Protein 7NTH (pdb70)

Secondary structure (DSSP, 8-state):
---EE--GGGEEEEEEEEE-SSSEEEEEEESS-EEEEEE-SSGGGHHHHHHHHHHHHH---TTBPPEEEEEETTEEEEEE--SEEEHHHHHHSSSSEEP--HHHHHHHHHHHHHHHHHHHT-SSS-------SGGGEEEETTTTEEEE-------GGG--HHHHTT----THHHHHHHHHHHHHHHHT--TTTTS-SSHHHHHHHHHTT--PPEETT--HHHHHHHHHHT-SSGGGSPPHHHHHHHHHHHHTT-TTTTSPP--EE--------SSEE--SS--HHHHHHHHHH--

Solvent-accessible surface area: 14140 Å² total; per-residue (Å²): 86,109,41,89,131,12,80,62,189,89,12,105,71,75,95,90,70,31,164,24,64,18,3,17,30,7,36,0,63,7,158,93,76,66,0,8,0,7,37,30,109,57,119,98,34,89,159,23,0,64,46,0,29,142,30,3,25,102,17,103,30,93,10,3,12,77,20,53,0,2,1,123,132,61,7,0,0,0,14,63,49,37,129,61,26,21,0,73,83,21,2,32,16,89,131,106,13,30,104,2,42,8,6,7,0,0,13,1,2,22,22,1,0,60,0,0,6,62,0,30,63,22,146,124,151,25,6,38,1,58,17,2,27,0,62,7,1,44,2,10,62,45,9,20,47,1,36,0,27,9,0,14,71,108,20,7,8,31,30,1,5,15,18,43,74,66,56,150,74,41,52,33,3,0,0,2,7,0,0,0,2,0,5,2,0,0,1,2,52,84,7,8,102,126,34,38,64,79,47,133,110,26,62,169,15,2,78,90,46,55,44,3,43,76,0,87,90,7,1,136,50,0,26,59,2,0,46,83,0,14,28,137,68,40,75,113,5,4,51,3,100,70,0,24,143,45,0,60,94,7,34,160,23,9,94,32,19,118,90,64,33,98,132,101,26,184,41,101,68,70,114,24,139,119,56,74,6,76,24,45,7,105,2,58,88,5,84,150,52,78,50,116,94,102,97

Structure (mmCIF, N/CA/C/O backbone):
data_7NTH
#
_entry.id   7NTH
#
_cell.length_a   58.421
_cell.length_b   134.783
_cell.length_c   145.449
_cell.angle_alpha   90.000
_cell.angle_beta   90.000
_cell.angle_gamma   90.000
#
_symmetry.space_group_name_H-M   'I 2 2 2'
#
loop_
_entity.id
_entity.type
_entity.pdbx_description
1 polymer 'Mitogen-activated protein kinase kinase kinase 7,TGF-beta-activated kinase 1 and MAP3K7-binding protein 1'
2 non-polymer GLYCEROL
3 non-polymer 'DIMETHYL SULFOXIDE'
4 non-polymer 2-[[5-[[2-[bis(fluoranyl)methoxy]phenyl]methyl-[(2~{R})-1-(methylamino)-1-oxidanylidene-propan-2-yl]carbamoyl]-1~{H}-imidazol-2-yl]carbonyl]isoindole-5-carboxamide
5 water water
#
loop_
_atom_site.group_PDB
_atom_site.id
_atom_site.type_symbol
_atom_site.label_atom_id
_atom_site.label_alt_id
_atom_site.label_comp_id
_atom_site.label_asym_id
_atom_site.label_entity_id
_atom_site.label_seq_id
_atom_site.pdbx_PDB_ins_code
_atom_site.Cartn_x
_atom_site.Cartn_y
_atom_site.Cartn_z
_atom_site.occupancy
_atom_site.B_iso_or_equiv
_atom_site.auth_seq_id
_atom_site.auth_comp_id
_atom_site.auth_asym_id
_atom_site.auth_atom_id
_atom_site.pdbx_PDB_model_num
ATOM 1 N N . GLY A 1 1 ? 34.035 25.538 67.234 1.00 94.75 26 GLY A N 1
ATOM 2 C CA . GLY A 1 1 ? 33.015 26.595 67.471 1.00 92.95 26 GLY A CA 1
ATOM 3 C C . GLY A 1 1 ? 32.029 26.215 68.551 1.00 87.02 26 GLY A C 1
ATOM 4 O O . GLY A 1 1 ? 31.866 25.037 68.873 1.00 70.97 26 GLY A O 1
ATOM 5 N N . SER A 1 2 ? 31.379 27.237 69.098 1.00 101.69 27 SER A N 1
ATOM 6 C CA . SER A 1 2 ? 30.405 27.104 70.191 1.00 108.40 27 SER A CA 1
ATOM 7 C C . SER A 1 2 ? 29.228 26.133 69.873 1.00 107.48 27 SER A C 1
ATOM 8 O O . SER A 1 2 ? 28.807 26.037 68.714 1.00 108.77 27 SER A O 1
ATOM 11 N N . LEU A 1 3 ? 28.751 25.401 70.897 1.00 86.29 28 LEU A N 1
ATOM 12 C CA . LEU A 1 3 ? 27.465 24.647 70.875 1.00 77.17 28 LEU A CA 1
ATOM 13 C C . LEU A 1 3 ? 26.782 24.616 72.256 1.00 77.69 28 LEU A C 1
ATOM 14 O O . LEU A 1 3 ? 27.434 24.365 73.265 1.00 82.05 28 LEU A O 1
ATOM 19 N N . HIS A 1 4 ? 25.472 24.833 72.288 1.00 68.75 29 HIS A N 1
ATOM 20 C CA . HIS A 1 4 ? 24.691 24.588 73.489 1.00 81.29 29 HIS A CA 1
ATOM 21 C C . HIS A 1 4 ? 24.626 23.090 73.723 1.00 83.73 29 HIS A C 1
ATOM 22 O O . HIS A 1 4 ? 24.185 22.351 72.838 1.00 79.34 29 HIS A O 1
ATOM 29 N N . MET A 1 5 ? 25.087 22.637 74.892 1.00 85.12 30 MET A N 1
ATOM 30 C CA . MET A 1 5 ? 24.723 21.301 75.361 1.00 81.52 30 MET A CA 1
ATOM 31 C C . MET A 1 5 ? 23.307 21.454 75.829 1.00 82.21 30 MET A C 1
ATOM 32 O O . MET A 1 5 ? 23.002 22.413 76.548 1.00 86.40 30 MET A O 1
ATOM 37 N N . ILE A 1 6 ? 22.442 20.551 75.371 1.00 77.98 31 ILE A N 1
ATOM 38 C CA . ILE A 1 6 ? 21.000 20.691 75.547 1.00 79.64 31 ILE A CA 1
ATOM 39 C C . ILE A 1 6 ? 20.543 19.460 76.298 1.00 86.80 31 ILE A C 1
ATOM 40 O O . ILE A 1 6 ? 21.044 18.347 76.057 1.00 72.10 31 ILE A O 1
ATOM 45 N N . ASP A 1 7 ? 19.621 19.679 77.236 1.00 93.82 32 ASP A N 1
ATOM 46 C CA . ASP A 1 7 ? 19.051 18.597 78.014 1.00 107.50 32 ASP A CA 1
ATOM 47 C C . ASP A 1 7 ? 17.858 18.080 77.218 1.00 96.26 32 ASP A C 1
ATOM 48 O O . ASP A 1 7 ? 16.972 18.868 76.872 1.00 78.30 32 ASP A O 1
ATOM 53 N N . TYR A 1 8 ? 17.851 16.773 76.922 1.00 91.24 33 TYR A N 1
ATOM 54 C CA . TYR A 1 8 ? 16.792 16.122 76.115 1.00 89.04 33 TYR A CA 1
ATOM 55 C C . TYR A 1 8 ? 15.359 16.354 76.628 1.00 104.11 33 TYR A C 1
ATOM 56 O O . TYR A 1 8 ? 14.404 16.393 75.846 1.00 104.18 33 TYR A O 1
ATOM 65 N N . LYS A 1 9 ? 15.221 16.497 77.942 1.00 113.94 34 LYS A N 1
ATOM 66 C CA . LYS A 1 9 ? 13.922 16.684 78.585 1.00 108.73 34 LYS A CA 1
ATOM 67 C C . LYS A 1 9 ? 13.292 18.075 78.372 1.00 107.43 34 LYS A C 1
ATOM 68 O O . LYS A 1 9 ? 12.086 18.219 78.572 1.00 114.13 34 LYS A O 1
ATOM 74 N N . GLU A 1 10 ? 14.074 19.082 77.961 1.00 94.27 35 GLU A N 1
ATOM 75 C CA . GLU A 1 10 ? 13.518 20.437 77.708 1.00 103.86 35 GLU A CA 1
ATOM 76 C C . GLU A 1 10 ? 13.170 20.687 76.226 1.00 96.67 35 GLU A C 1
ATOM 77 O O . GLU A 1 10 ? 12.855 21.828 75.848 1.00 78.99 35 GLU A O 1
ATOM 83 N N . ILE A 1 11 ? 13.197 19.615 75.414 1.00 104.02 36 ILE A N 1
ATOM 84 C CA . ILE A 1 11 ? 12.715 19.628 74.011 1.00 114.10 36 ILE A CA 1
ATOM 85 C C . ILE A 1 11 ? 11.507 18.690 73.831 1.00 113.80 36 ILE A C 1
ATOM 86 O O . ILE A 1 11 ? 11.482 17.596 74.406 1.00 101.53 36 ILE A O 1
ATOM 91 N N . GLU A 1 12 ? 10.529 19.125 73.025 1.00 122.57 37 GLU A N 1
ATOM 92 C CA . GLU A 1 12 ? 9.296 18.357 72.740 1.00 122.61 37 GLU A CA 1
ATOM 93 C C . GLU A 1 12 ? 9.282 17.764 71.317 1.00 96.32 37 GLU A C 1
ATOM 94 O O . GLU A 1 12 ? 8.956 18.466 70.363 1.00 84.38 37 GLU A O 1
ATOM 100 N N . VAL A 1 13 ? 9.602 16.473 71.191 1.00 89.26 38 VAL A N 1
ATOM 101 C CA . VAL A 1 13 ? 9.624 15.793 69.887 1.00 95.06 38 VAL A CA 1
ATOM 102 C C . VAL A 1 13 ? 8.214 15.727 69.309 1.00 99.91 38 VAL A C 1
ATOM 103 O O . VAL A 1 13 ? 7.339 15.036 69.831 1.00 129.49 38 VAL A O 1
ATOM 107 N N . GLU A 1 14 ? 8.028 16.442 68.211 1.00 92.00 39 GLU A N 1
ATOM 108 C CA . GLU A 1 14 ? 6.761 16.529 67.502 1.00 90.63 39 GLU A CA 1
ATOM 109 C C . GLU A 1 14 ? 6.807 15.514 66.320 1.00 89.45 39 GLU A C 1
ATOM 110 O O . GLU A 1 14 ? 7.528 14.491 66.375 1.00 79.94 39 GLU A O 1
ATOM 116 N N . GLU A 1 15 ? 5.957 15.753 65.325 1.00 76.75 40 GLU A N 1
ATOM 117 C CA . GLU A 1 15 ? 6.015 15.164 63.954 1.00 78.94 40 GLU A CA 1
ATOM 118 C C . GLU A 1 15 ? 7.421 14.882 63.348 1.00 69.70 40 GLU A C 1
ATOM 119 O O . GLU A 1 15 ? 8.273 15.776 63.290 1.00 59.45 40 GLU A O 1
ATOM 125 N N . VAL A 1 16 ? 7.647 13.647 62.893 1.00 62.27 41 VAL A N 1
ATOM 126 C CA . VAL A 1 16 ? 8.736 13.344 61.944 1.00 64.53 41 VAL A CA 1
ATOM 127 C C . VAL A 1 16 ? 8.500 14.111 60.641 1.00 76.13 41 VAL A C 1
ATOM 128 O O . VAL A 1 16 ? 7.413 14.017 60.086 1.00 72.75 41 VAL A O 1
ATOM 132 N N . VAL A 1 17 ? 9.509 14.839 60.146 1.00 73.92 42 VAL A N 1
ATOM 133 C CA . VAL A 1 17 ? 9.396 15.586 58.867 1.00 55.95 42 VAL A CA 1
ATOM 134 C C . VAL A 1 17 ? 10.099 14.910 57.682 1.00 50.66 42 VAL A C 1
ATOM 135 O O . VAL A 1 17 ? 9.761 15.189 56.522 1.00 55.55 42 VAL A O 1
ATOM 139 N N . GLY A 1 18 ? 11.055 14.028 57.957 1.00 47.26 43 GLY A N 1
ATOM 140 C CA . GLY A 1 18 ? 11.639 13.166 56.925 1.00 41.79 43 GLY A CA 1
ATOM 141 C C . GLY A 1 18 ? 12.989 12.658 57.375 1.00 44.91 43 GLY A C 1
ATOM 142 O O . GLY A 1 18 ? 13.511 13.105 58.396 1.00 53.40 43 GLY A O 1
ATOM 143 N N . ARG A 1 19 ? 13.531 11.703 56.628 1.00 43.03 44 ARG A N 1
ATOM 144 C CA . ARG A 1 19 ? 14.904 11.247 56.800 1.00 51.84 44 ARG A CA 1
ATOM 145 C C . ARG A 1 19 ? 15.880 12.116 56.025 1.00 57.80 44 ARG A C 1
ATOM 146 O O . ARG A 1 19 ? 15.618 12.537 54.880 1.00 55.68 44 ARG A O 1
ATOM 154 N N . GLY A 1 20 ? 17.032 12.336 56.648 1.00 57.22 45 GLY A N 1
ATOM 155 C CA . GLY A 1 20 ? 18.149 12.981 56.011 1.00 46.42 45 GLY A CA 1
ATOM 156 C C . GLY A 1 20 ? 18.891 11.888 55.312 1.00 46.78 45 GLY A C 1
ATOM 157 O O . GLY A 1 20 ? 18.426 10.740 55.225 1.00 46.59 45 GLY A O 1
ATOM 158 N N . ALA A 1 21 ? 20.033 12.279 54.774 1.00 45.82 46 ALA A N 1
ATOM 159 C CA . ALA A 1 21 ? 20.976 11.351 54.181 1.00 51.59 46 ALA A CA 1
ATOM 160 C C . ALA A 1 21 ? 21.297 10.227 55.168 1.00 51.94 46 ALA A C 1
ATOM 161 O O . ALA A 1 21 ? 21.461 9.080 54.776 1.00 62.70 46 ALA A O 1
ATOM 163 N N . PHE A 1 22 ? 21.443 10.591 56.435 1.00 52.50 47 PHE A N 1
ATOM 164 C CA . PHE A 1 22 ? 21.412 9.646 57.551 1.00 58.06 47 PHE A CA 1
ATOM 165 C C . PHE A 1 22 ? 20.467 10.257 58.555 1.00 55.63 47 PHE A C 1
ATOM 166 O O . PHE A 1 22 ? 20.179 11.476 58.504 1.00 53.05 47 PHE A O 1
ATOM 174 N N . GLY A 1 23 ? 19.983 9.407 59.457 1.00 59.27 48 GLY A N 1
ATOM 175 C CA . GLY A 1 23 ? 19.172 9.835 60.595 1.00 51.35 48 GLY A CA 1
ATOM 176 C C . GLY A 1 23 ? 17.725 10.068 60.219 1.00 53.95 48 GLY A C 1
ATOM 177 O O . GLY A 1 23 ? 17.290 9.764 59.101 1.00 60.75 48 GLY A O 1
ATOM 178 N N . VAL A 1 24 ? 17.001 10.659 61.157 1.00 48.75 49 VAL A N 1
ATOM 179 C CA . VAL A 1 24 ? 15.607 11.012 60.983 1.00 54.47 49 VAL A CA 1
ATOM 180 C C . VAL A 1 24 ? 15.435 12.364 61.646 1.00 48.33 49 VAL A C 1
ATOM 181 O O . VAL A 1 24 ? 16.122 12.673 62.616 1.00 55.55 49 VAL A O 1
ATOM 185 N N . VAL A 1 25 ? 14.550 13.191 61.101 1.00 44.34 50 VAL A N 1
ATOM 186 C CA . VAL A 1 25 ? 14.446 14.566 61.544 1.00 43.83 50 VAL A CA 1
ATOM 187 C C . VAL A 1 25 ? 13.008 14.797 61.932 1.00 47.03 50 VAL A C 1
ATOM 188 O O . VAL A 1 25 ? 12.103 14.306 61.258 1.00 53.56 50 VAL A O 1
ATOM 192 N N . CYS A 1 26 ? 12.797 15.547 63.014 1.00 45.05 51 CYS A N 1
ATOM 193 C CA . CYS A 1 26 ? 11.445 15.809 63.511 1.00 56.36 51 CYS A CA 1
ATOM 194 C C . CYS A 1 26 ? 11.360 17.272 63.763 1.00 46.45 51 CYS A C 1
ATOM 195 O O . CYS A 1 26 ? 12.358 17.885 64.132 1.00 51.71 51 CYS A O 1
ATOM 198 N N . LYS A 1 27 ? 10.177 17.837 63.563 1.00 54.45 52 LYS A N 1
ATOM 199 C CA . LYS A 1 27 ? 9.892 19.172 64.075 1.00 67.41 52 LYS A CA 1
ATOM 200 C C . LYS A 1 27 ? 9.837 19.061 65.602 1.00 67.17 52 LYS A C 1
ATOM 201 O O . LYS A 1 27 ? 9.673 17.956 66.140 1.00 62.41 52 LYS A O 1
ATOM 207 N N . ALA A 1 28 ? 10.031 20.182 66.295 1.00 77.23 53 ALA A N 1
ATOM 208 C CA . ALA A 1 28 ? 10.047 20.187 67.766 1.00 73.00 53 ALA A CA 1
ATOM 209 C C . ALA A 1 28 ? 10.145 21.598 68.345 1.00 82.17 53 ALA A C 1
ATOM 210 O O . ALA A 1 28 ? 10.333 22.590 67.610 1.00 81.40 53 ALA A O 1
ATOM 212 N N . LYS A 1 29 ? 10.003 21.658 69.671 1.00 88.05 54 LYS A N 1
ATOM 213 C CA . LYS A 1 29 ? 10.082 22.899 70.440 1.00 103.50 54 LYS A CA 1
ATOM 214 C C . LYS A 1 29 ? 11.294 22.864 71.391 1.00 97.68 54 LYS A C 1
ATOM 215 O O . LYS A 1 29 ? 11.654 21.805 71.905 1.00 88.92 54 LYS A O 1
ATOM 221 N N . TRP A 1 30 ? 11.945 24.011 71.579 1.00 90.59 55 TRP A N 1
ATOM 222 C CA . TRP A 1 30 ? 13.027 24.152 72.565 1.00 95.20 55 TRP A CA 1
ATOM 223 C C . TRP A 1 30 ? 13.084 25.609 73.001 1.00 113.47 55 TRP A C 1
ATOM 224 O O . TRP A 1 30 ? 13.427 26.475 72.193 1.00 119.51 55 TRP A O 1
ATOM 235 N N . ARG A 1 31 ? 12.748 25.873 74.266 1.00 115.16 56 ARG A N 1
ATOM 236 C CA . ARG A 1 31 ? 12.424 27.233 74.723 1.00 110.62 56 ARG A CA 1
ATOM 237 C C . ARG A 1 31 ? 11.311 27.834 73.845 1.00 115.08 56 ARG A C 1
ATOM 238 O O . ARG A 1 31 ? 11.415 28.978 73.378 1.00 99.24 56 ARG A O 1
ATOM 246 N N . ALA A 1 32 ? 10.262 27.036 73.615 1.00 110.89 57 ALA A N 1
ATOM 247 C CA . ALA A 1 32 ? 9.137 27.398 72.738 1.00 121.36 57 ALA A CA 1
ATOM 248 C C . ALA A 1 32 ? 9.568 28.016 71.391 1.00 135.92 57 ALA A C 1
ATOM 249 O O . ALA A 1 32 ? 8.964 28.982 70.919 1.00 141.55 57 ALA A O 1
ATOM 251 N N . LYS A 1 33 ? 10.622 27.452 70.798 1.00 138.35 58 LYS A N 1
ATOM 252 C CA . LYS A 1 33 ? 11.143 27.864 69.489 1.00 132.20 58 LYS A CA 1
ATOM 253 C C . LYS A 1 33 ? 10.958 26.732 68.481 1.00 129.87 58 LYS A C 1
ATOM 254 O O . LYS A 1 33 ? 11.025 25.557 68.843 1.00 114.20 58 LYS A O 1
ATOM 260 N N . ASP A 1 34 ? 10.725 27.095 67.219 1.00 120.79 59 ASP A N 1
ATOM 261 C CA . ASP A 1 34 ? 10.663 26.114 66.137 1.00 101.93 59 ASP A CA 1
ATOM 262 C C . ASP A 1 34 ? 12.062 25.587 65.848 1.00 91.71 59 ASP A C 1
ATOM 263 O O . ASP A 1 34 ? 13.005 26.353 65.586 1.00 80.09 59 ASP A O 1
ATOM 268 N N . VAL A 1 35 ? 12.170 24.264 65.883 1.00 75.66 60 VAL A N 1
ATOM 269 C CA . VAL A 1 35 ? 13.447 23.580 65.934 1.00 65.23 60 VAL A CA 1
ATOM 270 C C . VAL A 1 35 ? 13.285 22.226 65.271 1.00 56.74 60 VAL A C 1
ATOM 271 O O . VAL A 1 35 ? 12.249 21.593 65.413 1.00 60.98 60 VAL A O 1
ATOM 275 N N . ALA A 1 36 ? 14.312 21.786 64.554 1.00 55.88 61 ALA A N 1
ATOM 276 C CA . ALA A 1 36 ? 14.356 20.437 64.010 1.00 53.56 61 ALA A CA 1
ATOM 277 C C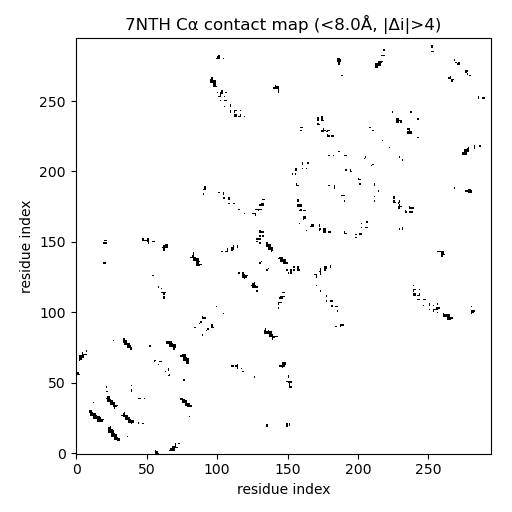 . ALA A 1 36 ? 15.383 19.652 64.779 1.00 57.73 61 ALA A C 1
ATOM 278 O O . ALA A 1 36 ? 16.471 20.168 65.041 1.00 60.41 61 ALA A O 1
ATOM 280 N N . ILE A 1 37 ? 15.065 18.398 65.091 1.00 53.47 62 ILE A N 1
ATOM 281 C CA . ILE A 1 37 ? 16.001 17.531 65.794 1.00 58.39 62 ILE A CA 1
ATOM 282 C C . ILE A 1 37 ? 16.325 16.368 64.891 1.00 48.08 62 ILE A C 1
ATOM 283 O O . ILE A 1 37 ? 15.463 15.859 64.212 1.00 54.98 62 ILE A O 1
ATOM 288 N N . LYS A 1 38 ? 17.586 15.965 64.879 1.00 50.49 63 LYS A N 1
ATOM 289 C CA . LYS A 1 38 ? 18.016 14.860 64.077 1.00 53.30 63 LYS A CA 1
ATOM 290 C C . LYS A 1 38 ? 18.613 13.798 65.013 1.00 52.81 63 LYS A C 1
ATOM 291 O O . LYS A 1 38 ? 19.541 14.085 65.755 1.00 58.43 63 LYS A O 1
ATOM 297 N N . GLN A 1 39 ? 18.111 12.572 64.931 1.00 56.67 64 GLN A N 1
ATOM 298 C CA . GLN A 1 39 ? 18.546 11.458 65.787 1.00 66.00 64 GLN A CA 1
ATOM 299 C C . GLN A 1 39 ? 18.978 10.347 64.887 1.00 63.63 64 GLN A C 1
ATOM 300 O O . GLN A 1 39 ? 18.420 10.189 63.798 1.00 65.68 64 GLN A O 1
ATOM 306 N N . ILE A 1 40 ? 19.959 9.575 65.328 1.00 61.43 65 ILE A N 1
ATOM 307 C CA . ILE A 1 40 ? 20.369 8.399 64.573 1.00 73.96 65 ILE A CA 1
ATOM 308 C C . ILE A 1 40 ? 19.338 7.271 64.747 1.00 85.33 65 ILE A C 1
ATOM 309 O O . ILE A 1 40 ? 18.694 7.165 65.791 1.00 66.98 65 ILE A O 1
ATOM 314 N N . GLU A 1 41 ? 19.171 6.469 63.698 1.00 90.74 66 GLU A N 1
ATOM 315 C CA . GLU A 1 41 ? 18.181 5.399 63.653 1.00 93.22 66 GLU A CA 1
ATOM 316 C C . GLU A 1 41 ? 18.833 4.147 64.197 1.00 90.87 66 GLU A C 1
ATOM 317 O O . GLU A 1 41 ? 18.350 3.559 65.157 1.00 113.00 66 GLU A O 1
ATOM 323 N N . SER A 1 42 ? 19.942 3.757 63.579 1.00 85.91 67 SER A N 1
ATOM 324 C CA . SER A 1 42 ? 20.715 2.623 64.019 1.00 87.28 67 SER A CA 1
ATOM 325 C C . SER A 1 42 ? 22.059 3.121 64.518 1.00 84.23 67 SER A C 1
ATOM 326 O O . SER A 1 42 ? 22.360 4.308 64.440 1.00 86.27 67 SER A O 1
ATOM 329 N N . GLU A 1 43 ? 22.861 2.191 65.019 1.00 91.93 68 GLU A N 1
ATOM 330 C CA . GLU A 1 43 ? 24.187 2.492 65.553 1.00 93.59 68 GLU A CA 1
ATOM 331 C C . GLU A 1 43 ? 25.205 2.797 64.436 1.00 92.49 68 GLU A C 1
ATOM 332 O O . GLU A 1 43 ? 26.164 3.547 64.654 1.00 79.40 68 GLU A O 1
ATOM 338 N N . SER A 1 44 ? 24.987 2.234 63.244 1.00 81.88 69 SER A N 1
ATOM 339 C CA . SER A 1 44 ? 25.838 2.506 62.062 1.00 92.81 69 SER A CA 1
ATOM 340 C C . SER A 1 44 ? 25.931 3.994 61.612 1.00 93.66 69 SER A C 1
ATOM 341 O O . SER A 1 44 ? 26.844 4.368 60.868 1.00 81.64 69 SER A O 1
ATOM 344 N N . GLU A 1 45 ? 24.989 4.821 62.063 1.00 82.85 70 GLU A N 1
ATOM 345 C CA . GLU A 1 45 ? 24.969 6.246 61.759 1.00 78.78 70 GLU A CA 1
ATOM 346 C C . GLU A 1 45 ? 25.700 7.117 62.769 1.00 81.23 70 GLU A C 1
ATOM 347 O O . GLU A 1 45 ? 25.748 8.334 62.584 1.00 72.20 70 GLU A O 1
ATOM 353 N N . ARG A 1 46 ? 26.254 6.532 63.834 1.00 82.89 71 ARG A N 1
ATOM 354 C CA . ARG A 1 46 ? 26.883 7.338 64.885 1.00 82.81 71 ARG A CA 1
ATOM 355 C C . ARG A 1 46 ? 28.117 8.100 64.364 1.00 76.35 71 ARG A C 1
ATOM 356 O O . ARG A 1 46 ? 28.367 9.232 64.807 1.00 64.88 71 ARG A O 1
ATOM 364 N N . LYS A 1 47 ? 28.854 7.497 63.424 1.00 62.06 72 LYS A N 1
ATOM 365 C CA . LYS A 1 47 ? 30.031 8.141 62.813 1.00 72.66 72 LYS A CA 1
ATOM 366 C C . LYS A 1 47 ? 29.643 9.394 62.023 1.00 72.35 72 LYS A C 1
ATOM 367 O O . LYS A 1 47 ? 30.157 10.501 62.286 1.00 66.77 72 LYS A O 1
ATOM 373 N N . ALA A 1 48 ? 28.716 9.209 61.081 1.00 58.27 73 ALA A N 1
ATOM 374 C CA . ALA A 1 48 ? 28.097 10.324 60.350 1.00 68.07 73 ALA A CA 1
ATOM 375 C C . ALA A 1 48 ? 27.631 11.448 61.307 1.00 61.42 73 ALA A C 1
ATOM 376 O O . ALA A 1 48 ? 27.875 12.646 61.069 1.00 66.39 73 ALA A O 1
ATOM 378 N N . PHE A 1 49 ? 26.995 11.038 62.401 1.00 53.72 74 PHE A N 1
ATOM 379 C CA . PHE A 1 49 ? 26.514 11.955 63.421 1.00 56.75 74 PHE A CA 1
ATOM 380 C C . PHE A 1 49 ? 27.641 12.819 64.006 1.00 63.05 74 PHE A C 1
ATOM 381 O O . PHE A 1 49 ? 27.432 14.018 64.260 1.00 55.19 74 PHE A O 1
ATOM 389 N N . ILE A 1 50 ? 28.816 12.228 64.233 1.00 56.32 75 ILE A N 1
ATOM 390 C CA . ILE A 1 50 ? 29.917 12.961 64.874 1.00 65.06 75 ILE A CA 1
ATOM 391 C C . ILE A 1 50 ? 30.580 13.935 63.896 1.00 62.51 75 ILE A C 1
ATOM 392 O O . ILE A 1 50 ? 30.850 15.089 64.252 1.00 57.54 75 ILE A O 1
ATOM 397 N N . VAL A 1 51 ? 30.861 13.442 62.691 1.00 52.62 76 VAL A N 1
ATOM 398 C CA . VAL A 1 51 ? 31.305 14.266 61.565 1.00 63.91 76 VAL A CA 1
ATOM 399 C C . VAL A 1 51 ? 30.408 15.500 61.427 1.00 62.71 76 VAL A C 1
ATOM 400 O O . VAL A 1 51 ? 30.895 16.632 61.524 1.00 53.89 76 VAL A O 1
ATOM 404 N N . GLU A 1 52 ? 29.103 15.272 61.243 1.00 50.36 77 GLU A N 1
ATOM 405 C CA . GLU A 1 52 ? 28.170 16.373 61.053 1.00 56.67 77 GLU A CA 1
ATOM 406 C C . GLU A 1 52 ? 28.271 17.390 62.202 1.00 59.39 77 GLU A C 1
ATOM 407 O O . GLU A 1 52 ? 28.392 18.596 61.973 1.00 52.85 77 GLU A O 1
ATOM 413 N N . LEU A 1 53 ? 28.244 16.877 63.426 1.00 60.67 78 LEU A N 1
ATOM 414 C CA . LEU A 1 53 ? 28.378 17.683 64.645 1.00 58.80 78 LEU A CA 1
ATOM 415 C C . LEU A 1 53 ? 29.644 18.524 64.647 1.00 55.57 78 LEU A C 1
ATOM 416 O O . LEU A 1 53 ? 29.610 19.745 64.848 1.00 52.28 78 LEU A O 1
ATOM 421 N N . ARG A 1 54 ? 30.766 17.864 64.408 1.00 55.96 79 ARG A N 1
ATOM 422 C CA . ARG A 1 54 ? 32.042 18.569 64.354 1.00 71.92 79 ARG A CA 1
ATOM 423 C C . ARG A 1 54 ? 32.058 19.617 63.218 1.00 70.12 79 ARG A C 1
ATOM 424 O O . ARG A 1 54 ? 32.371 20.780 63.465 1.00 63.81 79 ARG A O 1
ATOM 432 N N . GLN A 1 55 ? 31.684 19.206 62.003 1.00 61.81 80 GLN A N 1
ATOM 433 C CA . GLN A 1 55 ? 31.698 20.099 60.841 1.00 50.73 80 GLN A CA 1
ATOM 434 C C . GLN A 1 55 ? 30.730 21.281 61.002 1.00 48.35 80 GLN A C 1
ATOM 435 O O . GLN A 1 55 ? 31.115 22.440 60.822 1.00 51.11 80 GLN A O 1
ATOM 441 N N . LEU A 1 56 ? 29.495 20.998 61.402 1.00 48.26 81 LEU A N 1
ATOM 442 C CA . LEU A 1 56 ? 28.473 22.041 61.474 1.00 50.10 81 LEU A CA 1
ATOM 443 C C . LEU A 1 56 ? 28.674 23.048 62.586 1.00 50.28 81 LEU A C 1
ATOM 444 O O . LEU A 1 56 ? 28.134 24.169 62.516 1.00 53.13 81 LEU A O 1
ATOM 449 N N . SER A 1 57 ? 29.408 22.657 63.625 1.00 56.86 82 SER A N 1
ATOM 450 C CA . SER A 1 57 ? 29.648 23.543 64.762 1.00 55.30 82 SER A CA 1
ATOM 451 C C . SER A 1 57 ? 30.665 24.606 64.390 1.00 48.70 82 SER A C 1
ATOM 452 O O . SER A 1 57 ? 30.714 25.646 65.031 1.00 57.63 82 SER A O 1
ATOM 455 N N . ARG A 1 58 ? 31.483 24.324 63.377 1.00 47.68 83 ARG A N 1
ATOM 456 C CA . ARG A 1 58 ? 32.426 25.305 62.836 1.00 55.11 83 ARG A CA 1
ATOM 457 C C . ARG A 1 58 ? 31.816 26.324 61.872 1.00 56.16 83 ARG A C 1
ATOM 458 O O . ARG A 1 58 ? 32.438 27.346 61.649 1.00 54.23 83 ARG A O 1
ATOM 466 N N . VAL A 1 59 ? 30.662 26.045 61.258 1.00 54.44 84 VAL A N 1
ATOM 467 C CA . VAL A 1 59 ? 30.167 26.894 60.144 1.00 52.84 84 VAL A CA 1
ATOM 468 C C . VAL A 1 59 ? 29.037 27.834 60.525 1.00 47.71 84 VAL A C 1
ATOM 469 O O . VAL A 1 59 ? 28.183 27.501 61.324 1.00 67.24 84 VAL A O 1
ATOM 473 N N . ASN A 1 60 ? 29.063 29.025 59.957 1.00 53.25 85 ASN A N 1
ATOM 474 C CA . ASN A 1 60 ? 27.980 29.976 60.109 1.00 58.19 85 ASN A CA 1
ATOM 475 C C . ASN A 1 60 ? 27.830 30.700 58.771 1.00 54.35 85 ASN A C 1
ATOM 476 O O . ASN A 1 60 ? 28.717 31.449 58.361 1.00 58.36 85 ASN A O 1
ATOM 481 N N . HIS A 1 61 ? 26.726 30.443 58.074 1.00 46.90 86 HIS A N 1
ATOM 482 C CA . HIS A 1 61 ? 26.500 31.056 56.774 1.00 45.05 86 HIS A CA 1
ATOM 483 C C . HIS A 1 61 ? 25.007 31.040 56.471 1.00 44.20 86 HIS A C 1
ATOM 484 O O . HIS A 1 61 ? 24.342 30.040 56.730 1.00 41.90 86 HIS A O 1
ATOM 491 N N . PRO A 1 62 ? 24.499 32.110 55.857 1.00 40.03 87 PRO A N 1
ATOM 492 C CA . PRO A 1 62 ? 23.067 32.175 55.572 1.00 41.75 87 PRO A CA 1
ATOM 493 C C . PRO A 1 62 ? 22.534 31.111 54.620 1.00 41.68 87 PRO A C 1
ATOM 494 O O . PRO A 1 62 ? 21.358 30.887 54.638 1.00 45.33 87 PRO A O 1
ATOM 498 N N . ASN A 1 63 ? 23.372 30.459 53.824 1.00 34.74 88 ASN A N 1
ATOM 499 C CA . ASN A 1 63 ? 22.913 29.358 52.987 1.00 36.24 88 ASN A CA 1
ATOM 500 C C . ASN A 1 63 ? 23.322 27.981 53.478 1.00 37.67 88 ASN A C 1
ATOM 501 O O . ASN A 1 63 ? 23.316 27.007 52.711 1.00 33.94 88 ASN A O 1
ATOM 506 N N . ILE A 1 64 ? 23.637 27.880 54.763 1.00 38.99 89 ILE A N 1
ATOM 507 C CA . ILE A 1 64 ? 23.884 26.581 55.401 1.00 40.66 89 ILE A CA 1
ATOM 508 C C . ILE A 1 64 ? 22.957 26.502 56.595 1.00 38.88 89 ILE A C 1
ATOM 509 O O . ILE A 1 64 ? 22.830 27.483 57.328 1.00 39.44 89 ILE A O 1
ATOM 514 N N . VAL A 1 65 ? 22.289 25.355 56.768 1.00 40.34 90 VAL A N 1
ATOM 515 C CA . VAL A 1 65 ? 21.373 25.176 57.916 1.00 51.14 90 VAL A CA 1
ATOM 516 C C . VAL A 1 65 ? 22.080 25.392 59.279 1.00 42.69 90 VAL A C 1
ATOM 517 O O . VAL A 1 65 ? 23.134 24.849 59.503 1.00 42.60 90 VAL A O 1
ATOM 521 N N . LYS A 1 66 ? 21.505 26.216 60.145 1.00 47.68 91 LYS A N 1
ATOM 522 C CA . LYS A 1 66 ? 22.047 26.480 61.487 1.00 56.56 91 LYS A CA 1
ATOM 523 C C . LYS A 1 66 ? 21.957 25.265 62.479 1.00 60.36 91 LYS A C 1
ATOM 524 O O . LYS A 1 66 ? 20.911 24.608 62.587 1.00 54.37 91 LYS A O 1
ATOM 530 N N . LEU A 1 67 ? 23.077 24.954 63.152 1.00 58.14 92 LEU A N 1
ATOM 531 C CA . LEU A 1 67 ? 23.127 24.006 64.284 1.00 59.15 92 LEU A CA 1
ATOM 532 C C . LEU A 1 67 ? 23.058 24.798 65.598 1.00 65.04 92 LEU A C 1
ATOM 533 O O . LEU A 1 67 ? 23.896 25.660 65.830 1.00 63.25 92 LEU A O 1
ATOM 538 N N . TYR A 1 68 ? 22.046 24.533 66.430 1.00 75.16 93 TYR A N 1
ATOM 539 C CA . TYR A 1 68 ? 21.889 25.225 67.725 1.00 77.16 93 TYR A CA 1
ATOM 540 C C . TYR A 1 68 ? 22.663 24.521 68.831 1.00 72.80 93 TYR A C 1
ATOM 541 O O . TYR A 1 68 ? 23.326 25.166 69.647 1.00 74.79 93 TYR A O 1
ATOM 550 N N . GLY A 1 69 ? 22.568 23.198 68.859 1.00 65.82 94 GLY A N 1
ATOM 551 C CA . GLY A 1 69 ? 23.294 22.426 69.832 1.00 57.05 94 GLY A CA 1
ATOM 552 C C . GLY A 1 69 ? 23.115 20.943 69.690 1.00 63.47 94 GLY A C 1
ATOM 553 O O . GLY A 1 69 ? 22.632 20.432 68.669 1.00 69.17 94 GLY A O 1
ATOM 554 N N . ALA A 1 70 ? 23.515 20.244 70.738 1.00 70.05 95 ALA A N 1
ATOM 555 C CA . ALA A 1 70 ? 23.358 18.807 70.788 1.00 77.25 95 ALA A CA 1
ATOM 556 C C . ALA A 1 70 ? 22.877 18.313 72.163 1.00 74.54 95 ALA A C 1
ATOM 557 O O . ALA A 1 70 ? 22.782 19.070 73.127 1.00 84.12 95 ALA A O 1
ATOM 559 N N . CYS A 1 71 ? 22.540 17.029 72.176 1.00 72.87 96 CYS A N 1
ATOM 560 C CA . CYS A 1 71 ? 22.063 16.292 73.309 1.00 74.97 96 CYS A CA 1
ATOM 561 C C . CYS A 1 71 ? 22.816 14.987 73.217 1.00 87.96 96 CYS A C 1
ATOM 562 O O . CYS A 1 71 ? 22.679 14.284 72.224 1.00 88.86 96 CYS A O 1
ATOM 565 N N . LEU A 1 72 ? 23.648 14.693 74.215 1.00 102.48 97 LEU A N 1
ATOM 566 C CA . LEU A 1 72 ? 24.493 13.494 74.181 1.00 104.17 97 LEU A CA 1
ATOM 567 C C . LEU A 1 72 ? 23.834 12.300 74.878 1.00 102.65 97 LEU A C 1
ATOM 568 O O . LEU A 1 72 ? 24.452 11.240 74.993 1.00 115.96 97 LEU A O 1
ATOM 573 N N . ASN A 1 73 ? 22.580 12.450 75.312 1.00 105.72 98 ASN A N 1
ATOM 574 C CA . ASN A 1 73 ? 21.850 11.334 75.901 1.00 109.52 98 ASN A CA 1
ATOM 575 C C . ASN A 1 73 ? 20.316 11.516 75.748 1.00 102.57 98 ASN A C 1
ATOM 576 O O . ASN A 1 73 ? 19.719 12.271 76.522 1.00 101.71 98 ASN A O 1
ATOM 581 N N . PRO A 1 74 ? 19.675 10.903 74.735 1.00 99.21 99 PRO A N 1
ATOM 582 C CA . PRO A 1 74 ? 20.318 10.189 73.627 1.00 90.87 99 PRO A CA 1
ATOM 583 C C . PRO A 1 74 ? 20.950 11.171 72.634 1.00 84.40 99 PRO A C 1
ATOM 584 O O . PRO A 1 74 ? 20.637 12.383 72.662 1.00 71.80 99 PRO A O 1
ATOM 588 N N . VAL A 1 75 ? 21.801 10.639 71.753 1.00 82.62 100 VAL A N 1
ATOM 589 C CA . VAL A 1 75 ? 22.525 11.454 70.765 1.00 87.31 100 VAL A CA 1
ATOM 590 C C . VAL A 1 75 ? 21.515 12.100 69.778 1.00 79.59 100 VAL A C 1
ATOM 591 O O . VAL A 1 75 ? 20.737 11.404 69.101 1.00 75.21 100 VAL A O 1
ATOM 595 N N . CYS A 1 76 ? 21.466 13.434 69.789 1.00 68.02 101 CYS A N 1
ATOM 596 C CA . CYS A 1 76 ? 20.618 14.178 68.875 1.00 68.22 101 CYS A CA 1
ATOM 597 C C . CYS A 1 76 ? 21.135 15.614 68.589 1.00 70.44 101 CYS A C 1
ATOM 598 O O . CYS A 1 76 ? 21.732 16.250 69.448 1.00 57.14 101 CYS A O 1
ATOM 601 N N . LEU A 1 77 ? 20.930 16.083 67.351 1.00 68.65 102 LEU A N 1
ATOM 602 C CA . LEU A 1 77 ? 21.303 17.438 66.932 1.00 56.55 102 LEU A CA 1
ATOM 603 C C . LEU A 1 77 ? 20.088 18.313 66.945 1.00 55.51 102 LEU A C 1
ATOM 604 O O . LEU A 1 77 ? 18.999 17.884 66.592 1.00 64.28 102 LEU A O 1
ATOM 609 N N . VAL A 1 78 ? 20.283 19.561 67.300 1.00 49.56 103 VAL A N 1
ATOM 610 C CA . VAL A 1 78 ? 19.193 20.485 67.380 1.00 51.69 103 VAL A CA 1
ATOM 611 C C . VAL A 1 78 ? 19.499 21.646 66.450 1.00 60.67 103 VAL A C 1
ATOM 612 O O . VAL A 1 78 ? 20.450 22.402 66.692 1.00 58.96 103 VAL A O 1
ATOM 616 N N . MET A 1 79 ? 18.663 21.781 65.413 1.00 61.47 104 MET A N 1
ATOM 617 C CA . MET A 1 79 ? 18.860 22.726 64.310 1.00 64.63 104 MET A CA 1
ATOM 618 C C . MET A 1 79 ? 17.703 23.698 64.164 1.00 60.40 104 MET A C 1
ATOM 619 O O . MET A 1 79 ? 16.671 23.516 64.797 1.00 60.43 104 MET A O 1
ATOM 624 N N . GLU A 1 80 ? 17.889 24.724 63.326 1.00 58.71 105 GLU A N 1
ATOM 625 C CA . GLU A 1 80 ? 16.783 25.581 62.881 1.00 60.45 105 GLU A CA 1
ATOM 626 C C . GLU A 1 80 ? 15.755 24.800 62.046 1.00 53.61 105 GLU A C 1
ATOM 627 O O . GLU A 1 80 ? 16.113 23.910 61.279 1.00 44.73 105 GLU A O 1
ATOM 633 N N . TYR A 1 81 ? 14.480 25.121 62.255 1.00 59.36 106 TYR A N 1
ATOM 634 C CA . TYR A 1 81 ? 13.376 24.640 61.440 1.00 54.79 106 TYR A CA 1
ATOM 635 C C . TYR A 1 81 ? 12.730 25.845 60.820 1.00 55.66 106 TYR A C 1
ATOM 636 O O . TYR A 1 81 ? 12.555 26.861 61.485 1.00 54.68 106 TYR A O 1
ATOM 645 N N . ALA A 1 82 ? 12.370 25.747 59.547 1.00 53.60 107 ALA A N 1
ATOM 646 C CA . ALA A 1 82 ? 11.483 26.749 58.969 1.00 52.59 107 ALA A CA 1
ATOM 647 C C . ALA A 1 82 ? 10.527 26.082 58.013 1.00 48.09 107 ALA A C 1
ATOM 648 O O . ALA A 1 82 ? 10.798 24.976 57.486 1.00 47.49 107 ALA A O 1
ATOM 650 N N . GLU A 1 83 ? 9.403 26.756 57.794 1.00 53.49 108 GLU A N 1
ATOM 651 C CA . GLU A 1 83 ? 8.415 26.320 56.806 1.00 52.34 108 GLU A CA 1
ATOM 652 C C . GLU A 1 83 ? 9.095 26.265 55.428 1.00 49.35 108 GLU A C 1
ATOM 653 O O . GLU A 1 83 ? 9.834 27.199 55.049 1.00 40.27 108 GLU A O 1
ATOM 659 N N . GLY A 1 84 ? 8.873 25.159 54.715 1.00 41.14 109 GLY A N 1
ATOM 660 C CA . GLY A 1 84 ? 9.345 25.007 53.365 1.00 36.05 109 GLY A CA 1
ATOM 661 C C . GLY A 1 84 ? 9.438 23.547 53.018 1.00 38.77 109 GLY A C 1
ATOM 662 O O . GLY A 1 84 ? 8.640 22.766 53.458 1.00 43.96 109 GLY A O 1
ATOM 663 N N . GLY A 1 85 ? 10.424 23.180 52.220 1.00 38.47 110 GLY A N 1
ATOM 664 C CA . GLY A 1 85 ? 10.550 21.819 51.712 1.00 36.19 110 GLY A CA 1
ATOM 665 C C . GLY A 1 85 ? 11.872 21.682 50.980 1.00 38.61 110 GLY A C 1
ATOM 666 O O . GLY A 1 85 ? 12.590 22.664 50.787 1.00 38.62 110 GLY A O 1
ATOM 667 N N . SER A 1 86 ? 12.196 20.469 50.579 1.00 36.78 111 SER A N 1
ATOM 668 C CA . SER A 1 86 ? 13.436 20.204 49.912 1.00 33.82 111 SER A CA 1
ATOM 669 C C . SER A 1 86 ? 13.304 20.698 48.498 1.00 37.28 111 SER A C 1
ATOM 670 O O . SER A 1 86 ? 12.217 20.719 47.950 1.00 34.10 111 SER A O 1
ATOM 673 N N . LEU A 1 87 ? 14.437 21.041 47.903 1.00 31.27 112 LEU A N 1
ATOM 674 C CA . LEU A 1 87 ? 14.476 21.371 46.511 1.00 33.20 112 LEU A CA 1
ATOM 675 C C . LEU A 1 87 ? 13.993 20.213 45.728 1.00 30.85 112 LEU A C 1
ATOM 676 O O . LEU A 1 87 ? 13.354 20.409 44.698 1.00 31.18 112 LEU A O 1
ATOM 681 N N . TYR A 1 88 ? 14.321 18.994 46.166 1.00 34.63 113 TYR A N 1
ATOM 682 C CA . TYR A 1 88 ? 13.818 17.812 45.475 1.00 32.48 113 TYR A CA 1
ATOM 683 C C . TYR A 1 88 ? 12.283 17.830 45.374 1.00 33.30 113 TYR A C 1
ATOM 684 O O . TYR A 1 88 ? 11.743 17.548 44.313 1.00 29.75 113 TYR A O 1
ATOM 693 N N . ASN A 1 89 ? 11.599 18.166 46.467 1.00 32.21 114 ASN A N 1
ATOM 694 C CA A ASN A 1 89 ? 10.137 18.144 46.449 0.70 41.32 114 ASN A CA 1
ATOM 695 C CA B ASN A 1 89 ? 10.118 18.207 46.492 0.30 37.73 114 ASN A CA 1
ATOM 696 C C . ASN A 1 89 ? 9.579 19.316 45.589 1.00 38.87 114 ASN A C 1
ATOM 697 O O . ASN A 1 89 ? 8.648 19.120 44.827 1.00 38.16 114 ASN A O 1
ATOM 706 N N . VAL A 1 90 ? 10.172 20.490 45.686 1.00 32.97 115 VAL A N 1
ATOM 707 C CA . VAL A 1 90 ? 9.822 21.598 44.803 1.00 33.13 115 VAL A CA 1
ATOM 708 C C . VAL A 1 90 ? 9.944 21.216 43.321 1.00 30.34 115 VAL A C 1
ATOM 709 O O . VAL A 1 90 ? 9.017 21.442 42.561 1.00 30.77 115 VAL A O 1
ATOM 713 N N . LEU A 1 91 ? 11.030 20.562 42.930 1.00 26.00 116 LEU A N 1
ATOM 714 C CA . LEU A 1 91 ? 11.215 20.216 41.561 1.00 27.26 116 LEU A CA 1
ATOM 715 C C . LEU A 1 91 ? 10.355 19.054 41.107 1.00 29.47 116 LEU A C 1
ATOM 716 O O . LEU A 1 91 ? 9.774 19.100 40.022 1.00 33.55 116 LEU A O 1
ATOM 721 N N . HIS A 1 92 ? 10.398 17.962 41.873 1.00 29.75 117 HIS A N 1
ATOM 722 C CA . HIS A 1 92 ? 9.931 16.656 41.401 1.00 37.77 117 HIS A CA 1
ATOM 723 C C . HIS A 1 92 ? 8.858 16.011 42.298 1.00 37.14 117 HIS A C 1
ATOM 724 O O . HIS A 1 92 ? 8.438 14.878 42.059 1.00 39.35 117 HIS A O 1
ATOM 731 N N . GLY A 1 93 ? 8.462 16.704 43.353 1.00 37.87 118 GLY A N 1
ATOM 732 C CA . GLY A 1 93 ? 7.684 16.090 44.425 1.00 42.81 118 GLY A CA 1
ATOM 733 C C . GLY A 1 93 ? 6.218 15.905 44.076 1.00 47.49 118 GLY A C 1
ATOM 734 O O . GLY A 1 93 ? 5.845 15.717 42.913 1.00 52.00 118 GLY A O 1
ATOM 735 N N . ALA A 1 94 ? 5.376 15.959 45.083 1.00 47.36 119 ALA A N 1
ATOM 736 C CA . ALA A 1 94 ? 3.960 15.636 44.885 1.00 66.70 119 ALA A CA 1
ATOM 737 C C . ALA A 1 94 ? 3.117 16.815 44.373 1.00 59.75 119 ALA A C 1
ATOM 738 O O . ALA A 1 94 ? 3.373 18.001 44.683 1.00 46.04 119 ALA A O 1
ATOM 740 N N . GLU A 1 95 ? 2.072 16.450 43.632 1.00 58.45 120 GLU A N 1
ATOM 741 C CA . GLU A 1 95 ? 1.140 17.412 43.098 1.00 62.99 120 GLU A CA 1
ATOM 742 C C . GLU A 1 95 ? 0.482 18.153 44.266 1.00 60.28 120 GLU A C 1
ATOM 743 O O . GLU A 1 95 ? 0.209 17.532 45.280 1.00 73.42 120 GLU A O 1
ATOM 749 N N . PRO A 1 96 ? 0.251 19.461 44.163 1.00 61.40 121 PRO A N 1
ATOM 750 C CA . PRO A 1 96 ? 0.597 20.303 43.005 1.00 58.31 121 PRO A CA 1
ATOM 751 C C . PRO A 1 96 ? 2.028 20.897 43.092 1.00 46.38 121 PRO A C 1
ATOM 752 O O . PRO A 1 96 ? 2.450 21.394 44.137 1.00 45.94 121 PRO A O 1
ATOM 756 N N . LEU A 1 97 ? 2.756 20.790 41.999 1.00 37.26 122 LEU A N 1
ATOM 757 C CA . LEU A 1 97 ? 4.101 21.358 41.879 1.00 41.86 122 LEU A CA 1
ATOM 758 C C . LEU A 1 97 ? 3.998 22.868 41.698 1.00 41.89 122 LEU A C 1
ATOM 759 O O . LEU A 1 97 ? 3.078 23.337 41.057 1.00 34.53 122 LEU A O 1
ATOM 764 N N . PRO A 1 98 ? 4.923 23.635 42.280 1.00 36.91 123 PRO A N 1
ATOM 765 C CA . PRO A 1 98 ? 4.873 25.070 42.052 1.00 35.27 123 PRO A CA 1
ATOM 766 C C . PRO A 1 98 ? 5.475 25.464 40.688 1.00 33.14 123 PRO A C 1
ATOM 767 O O . PRO A 1 98 ? 6.375 24.795 40.162 1.00 31.67 123 PRO A O 1
ATOM 771 N N . TYR A 1 99 ? 4.907 26.512 40.095 1.00 32.59 124 TYR A N 1
ATOM 772 C CA . TYR A 1 99 ? 5.551 27.247 39.009 1.00 30.13 124 TYR A CA 1
ATOM 773 C C . TYR A 1 99 ? 6.771 27.960 39.612 1.00 25.84 124 TYR A C 1
ATOM 774 O O . TYR A 1 99 ? 6.736 28.477 40.737 1.00 24.92 124 TYR A O 1
ATOM 783 N N . TYR A 1 100 ? 7.866 27.927 38.876 1.00 29.32 125 TYR A N 1
ATOM 784 C CA . TYR A 1 100 ? 8.978 28.824 39.180 1.00 25.89 125 TYR A CA 1
ATOM 785 C C . TYR A 1 100 ? 9.617 29.330 37.884 1.00 25.38 125 TYR A C 1
ATOM 786 O O . TYR A 1 100 ? 9.343 28.828 36.797 1.00 29.06 125 TYR A O 1
ATOM 795 N N . THR A 1 101 ? 10.437 30.364 38.011 1.00 27.94 126 THR A N 1
ATOM 796 C CA . THR A 1 101 ? 11.019 31.064 36.878 1.00 27.83 126 THR A CA 1
ATOM 797 C C . THR A 1 101 ? 12.513 30.858 36.724 1.00 32.75 126 THR A C 1
ATOM 798 O O . THR A 1 101 ? 13.170 30.397 37.636 1.00 31.70 126 THR A O 1
ATOM 802 N N . ALA A 1 102 ? 13.041 31.249 35.568 1.00 34.98 127 ALA A N 1
ATOM 803 C CA . ALA A 1 102 ? 14.490 31.324 35.361 1.00 31.64 127 ALA A CA 1
ATOM 804 C C . ALA A 1 102 ? 15.204 32.042 36.504 1.00 29.42 127 ALA A C 1
ATOM 805 O O . ALA A 1 102 ? 16.260 31.596 36.960 1.00 30.90 127 ALA A O 1
ATOM 807 N N . ALA A 1 103 ? 14.606 33.099 37.024 1.00 28.18 128 ALA A N 1
ATOM 808 C CA . ALA A 1 103 ? 15.216 33.839 38.096 1.00 26.27 128 ALA A CA 1
ATOM 809 C C . ALA A 1 103 ? 15.338 33.032 39.386 1.00 33.05 128 ALA A C 1
ATOM 810 O O . ALA A 1 103 ? 16.370 33.112 40.067 1.00 27.05 128 ALA A O 1
ATOM 812 N N . HIS A 1 104 ? 14.297 32.260 39.716 1.00 32.61 129 HIS A N 1
ATOM 813 C CA . HIS A 1 104 ? 14.364 31.364 40.839 1.00 28.27 129 HIS A CA 1
ATOM 814 C C . HIS A 1 104 ? 15.472 30.324 40.619 1.00 26.24 129 HIS A C 1
ATOM 815 O O . HIS A 1 104 ? 16.275 30.094 41.502 1.00 26.29 129 HIS A O 1
ATOM 822 N N . ALA A 1 105 ? 15.511 29.708 39.426 1.00 24.80 130 ALA A N 1
ATOM 823 C CA . ALA A 1 105 ? 16.464 28.648 39.126 1.00 24.74 130 ALA A CA 1
ATOM 824 C C . ALA A 1 105 ? 17.908 29.099 39.293 1.00 30.81 130 ALA A C 1
ATOM 825 O O . ALA A 1 105 ? 18.721 28.388 39.888 1.00 29.42 130 ALA A O 1
ATOM 827 N N . MET A 1 106 ? 18.194 30.299 38.773 1.00 30.48 131 MET A N 1
ATOM 828 C CA . MET A 1 106 ? 19.525 30.871 38.808 1.00 31.89 131 MET A CA 1
ATOM 829 C C . MET A 1 106 ? 19.860 31.342 40.220 1.00 29.28 131 MET A C 1
ATOM 830 O O . MET A 1 106 ? 20.962 31.195 40.655 1.00 31.06 131 MET A O 1
ATOM 835 N N . SER A 1 107 ? 18.921 31.954 40.898 1.00 25.72 132 SER A N 1
ATOM 836 C CA . SER A 1 107 ? 19.133 32.358 42.278 1.00 26.42 132 SER A CA 1
ATOM 837 C C . SER A 1 107 ? 19.382 31.155 43.207 1.00 26.68 132 SER A C 1
ATOM 838 O O . SER A 1 107 ? 20.213 31.226 44.104 1.00 28.53 132 SER A O 1
ATOM 841 N N . TRP A 1 108 ? 18.639 30.069 43.032 1.00 28.74 133 TRP A N 1
ATOM 842 C CA . TRP A 1 108 ? 18.870 28.885 43.883 1.00 28.11 133 TRP A CA 1
ATOM 843 C C . TRP A 1 108 ? 20.317 28.380 43.724 1.00 28.98 133 TRP A C 1
ATOM 844 O O . TRP A 1 108 ? 20.978 28.102 44.699 1.00 29.44 133 TRP A O 1
ATOM 855 N N . CYS A 1 109 ? 20.780 28.314 42.485 1.00 26.49 134 CYS A N 1
ATOM 856 C CA . CYS A 1 109 ? 22.107 27.895 42.160 1.00 30.87 134 CYS A CA 1
ATOM 857 C C . CYS A 1 109 ? 23.150 28.917 42.649 1.00 33.95 134 CYS A C 1
ATOM 858 O O . CYS A 1 109 ? 24.141 28.510 43.278 1.00 30.79 134 CYS A O 1
ATOM 861 N N . LEU A 1 110 ? 22.913 30.222 42.479 1.00 28.71 135 LEU A N 1
ATOM 862 C CA . LEU A 1 110 ? 23.828 31.210 43.098 1.00 30.86 135 LEU A CA 1
ATOM 863 C C . LEU A 1 110 ? 23.939 30.965 44.611 1.00 29.22 135 LEU A C 1
ATOM 864 O O . LEU A 1 110 ? 25.014 30.934 45.148 1.00 30.04 135 LEU A O 1
ATOM 869 N N . GLN A 1 111 ? 22.819 30.774 45.275 1.00 31.69 136 GLN A N 1
ATOM 870 C CA . GLN A 1 111 ? 22.825 30.617 46.723 1.00 32.43 136 GLN A CA 1
ATOM 871 C C . GLN A 1 111 ? 23.569 29.341 47.185 1.00 30.16 136 GLN A C 1
ATOM 872 O O . GLN A 1 111 ? 24.322 29.365 48.117 1.00 30.04 136 GLN A O 1
ATOM 878 N N . CYS A 1 112 ? 23.391 28.246 46.483 1.00 28.72 137 CYS A N 1
ATOM 879 C CA . CYS A 1 112 ? 24.153 27.043 46.788 1.00 28.03 137 CYS A CA 1
ATOM 880 C C . CYS A 1 112 ? 25.661 27.293 46.581 1.00 34.50 137 CYS A C 1
ATOM 881 O O . CYS A 1 112 ? 26.468 26.901 47.426 1.00 33.49 137 CYS A O 1
ATOM 884 N N . SER A 1 113 ? 26.038 2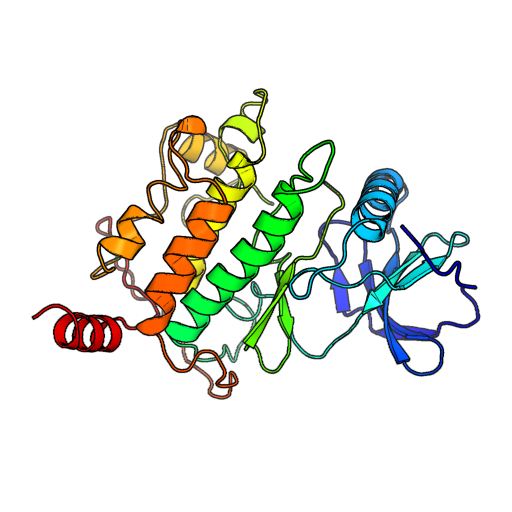7.982 45.497 1.00 29.93 138 SER A N 1
ATOM 885 C CA . SER A 1 113 ? 27.453 28.279 45.234 1.00 27.16 138 SER A CA 1
ATOM 886 C C . SER A 1 113 ? 28.025 29.158 46.307 1.00 23.77 138 SER A C 1
ATOM 887 O O . SER A 1 113 ? 29.147 28.981 46.668 1.00 28.55 138 SER A O 1
ATOM 890 N N . GLN A 1 114 ? 27.251 30.098 46.847 1.00 29.43 139 GLN A N 1
ATOM 891 C CA . GLN A 1 114 ? 27.726 30.935 47.946 1.00 29.45 139 GLN A CA 1
ATOM 892 C C . GLN A 1 114 ? 28.033 30.126 49.243 1.00 37.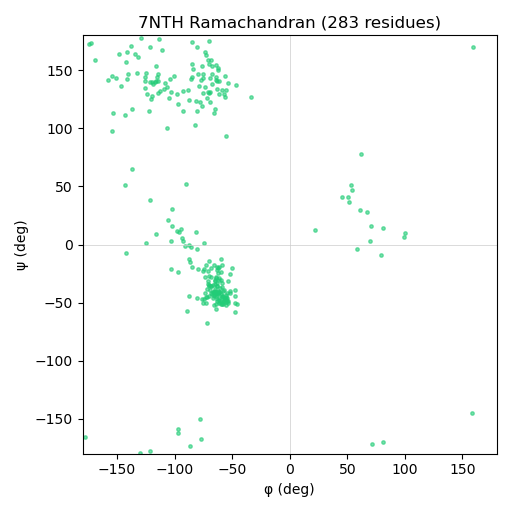84 139 GLN A C 1
ATOM 893 O O . GLN A 1 114 ? 29.022 30.347 49.950 1.00 33.36 139 GLN A O 1
ATOM 899 N N . GLY A 1 115 ? 27.146 29.216 49.589 1.00 36.09 140 GLY A N 1
ATOM 900 C CA . GLY A 1 115 ? 27.363 28.373 50.764 1.00 34.52 140 GLY A CA 1
ATOM 901 C C . GLY A 1 115 ? 28.541 27.432 50.560 1.00 35.10 140 GLY A C 1
ATOM 902 O O . GLY A 1 115 ? 29.325 27.236 51.468 1.00 31.95 140 GLY A O 1
ATOM 903 N N . VAL A 1 116 ? 28.680 26.857 49.365 1.00 30.82 141 VAL A N 1
ATOM 904 C CA . VAL A 1 116 ? 29.779 25.983 49.114 1.00 29.98 141 VAL A CA 1
ATOM 905 C C . VAL A 1 116 ? 31.118 26.744 49.029 1.00 32.20 141 VAL A C 1
ATOM 906 O O . VAL A 1 116 ? 32.145 26.209 49.408 1.00 33.47 141 VAL A O 1
ATOM 910 N N . ALA A 1 117 ? 31.120 27.968 48.520 1.00 30.93 142 ALA A N 1
ATOM 911 C CA . ALA A 1 117 ? 32.369 28.742 48.458 1.00 33.26 142 ALA A CA 1
ATOM 912 C C . ALA A 1 117 ? 32.831 29.066 49.874 1.00 31.76 142 ALA A C 1
ATOM 913 O O . ALA A 1 117 ? 34.013 29.109 50.156 1.00 38.77 142 ALA A O 1
ATOM 915 N N . TYR A 1 118 ? 31.887 29.290 50.767 1.00 33.79 143 TYR A N 1
ATOM 916 C CA . TYR A 1 118 ? 32.244 29.479 52.156 1.00 37.45 143 TYR A CA 1
ATOM 917 C C . TYR A 1 118 ? 32.887 28.216 52.690 1.00 39.20 143 TYR A C 1
ATOM 918 O O . TYR A 1 118 ? 33.967 28.280 53.268 1.00 40.79 143 TYR A O 1
ATOM 927 N N . LEU A 1 119 ? 32.283 27.066 52.418 1.00 33.73 144 LEU A N 1
ATOM 928 C CA . LEU A 1 119 ? 32.846 25.813 52.871 1.00 36.72 144 LEU A CA 1
ATOM 929 C C . LEU A 1 119 ? 34.253 25.604 52.311 1.00 38.78 144 LEU A C 1
ATOM 930 O O . LEU A 1 119 ? 35.165 25.193 53.015 1.00 37.25 144 LEU A O 1
ATOM 935 N N . HIS A 1 120 ? 34.432 25.867 51.038 1.00 38.17 145 HIS A N 1
ATOM 936 C CA . HIS A 1 120 ? 35.736 25.690 50.435 1.00 38.88 145 HIS A CA 1
ATOM 937 C C . HIS A 1 120 ? 36.784 26.735 50.898 1.00 39.00 145 HIS A C 1
ATOM 938 O O . HIS A 1 120 ? 37.964 26.552 50.669 1.00 41.21 145 HIS A O 1
ATOM 945 N N . SER A 1 121 ? 36.367 27.817 51.528 1.00 38.13 146 SER A N 1
ATOM 946 C CA . SER A 1 121 ? 37.308 28.832 52.010 1.00 44.85 146 SER A CA 1
ATOM 947 C C . SER A 1 121 ? 37.729 28.595 53.448 1.00 46.24 146 SER A C 1
ATOM 948 O O . SER A 1 121 ? 38.439 29.406 54.015 1.00 48.64 146 SER A O 1
ATOM 951 N N . MET A 1 122 ? 37.264 27.516 54.052 1.00 53.22 147 MET A N 1
ATOM 952 C CA . MET A 1 122 ? 37.607 27.212 55.432 1.00 57.35 147 MET A CA 1
ATOM 953 C C . MET A 1 122 ? 39.109 26.940 55.590 1.00 55.57 147 MET A C 1
ATOM 954 O O . MET A 1 122 ? 39.759 26.377 54.689 1.00 49.40 147 MET A O 1
ATOM 959 N N . GLN A 1 123 ? 39.647 27.377 56.728 1.00 61.38 148 GLN A N 1
ATOM 960 C CA . GLN A 1 123 ? 41.074 27.198 57.071 1.00 79.55 148 GLN A CA 1
ATOM 961 C C . GLN A 1 123 ? 41.209 26.258 58.287 1.00 73.34 148 GLN A C 1
ATOM 962 O O . GLN A 1 123 ? 40.399 26.341 59.223 1.00 69.23 148 GLN A O 1
ATOM 968 N N . PRO A 1 124 ? 42.202 25.363 58.298 1.00 76.43 149 PRO A N 1
ATOM 969 C CA . PRO A 1 124 ? 43.303 25.292 57.330 1.00 78.22 149 PRO A CA 1
ATOM 970 C C . PRO A 1 124 ? 43.015 24.492 56.084 1.00 89.99 149 PRO A C 1
ATOM 971 O O . PRO A 1 124 ? 43.792 24.558 55.125 1.00 89.49 149 PRO A O 1
ATOM 975 N N . LYS A 1 125 ? 41.958 23.689 56.111 1.00 94.75 150 LYS A N 1
ATOM 976 C CA . LYS A 1 125 ? 41.567 22.939 54.934 1.00 87.24 150 LYS A CA 1
ATOM 977 C C . LYS A 1 125 ? 40.088 23.217 54.570 1.00 78.75 150 LYS A C 1
ATOM 978 O O . LYS A 1 125 ? 39.228 23.458 55.443 1.00 51.51 150 LYS A O 1
ATOM 984 N N . ALA A 1 126 ? 39.828 23.244 53.264 1.00 57.69 151 ALA A N 1
ATOM 985 C CA . ALA A 1 126 ? 38.483 23.242 52.715 1.00 58.07 151 ALA A CA 1
ATOM 986 C C . ALA A 1 126 ? 37.592 22.175 53.380 1.00 53.69 151 ALA A C 1
ATOM 987 O O . ALA A 1 126 ? 38.018 21.050 53.630 1.00 53.33 151 ALA A O 1
ATOM 989 N N . LEU A 1 127 ? 36.360 22.556 53.670 1.00 45.13 152 LEU A N 1
ATOM 990 C CA . LEU A 1 127 ? 35.343 21.609 54.057 1.00 41.98 152 LEU A CA 1
ATOM 991 C C . LEU A 1 127 ? 34.660 21.258 52.737 1.00 41.66 152 LEU A C 1
ATOM 992 O O . LEU A 1 127 ? 34.134 22.124 52.057 1.00 42.72 152 LEU A O 1
ATOM 997 N N . ILE A 1 128 ? 34.783 20.013 52.311 1.00 38.59 153 ILE A N 1
ATOM 998 C CA . ILE A 1 128 ? 34.123 19.519 51.104 1.00 38.06 153 ILE A CA 1
ATOM 999 C C . ILE A 1 128 ? 32.758 18.916 51.545 1.00 45.45 153 ILE A C 1
ATOM 1000 O O . ILE A 1 128 ? 32.687 18.133 52.499 1.00 43.21 153 ILE A O 1
ATOM 1005 N N . HIS A 1 129 ? 31.676 19.279 50.862 1.00 40.38 154 HIS A N 1
ATOM 1006 C CA . HIS A 1 129 ? 30.372 18.783 51.234 1.00 33.34 154 HIS A CA 1
ATOM 1007 C C . HIS A 1 129 ? 30.209 17.305 50.859 1.00 30.73 154 HIS A C 1
ATOM 1008 O O . HIS A 1 129 ? 29.864 16.490 51.701 1.00 38.58 154 HIS A O 1
ATOM 1015 N N . ARG A 1 130 ? 30.521 16.989 49.604 1.00 33.09 155 ARG A N 1
ATOM 1016 C CA . ARG A 1 130 ? 30.585 15.650 49.061 1.00 36.44 155 ARG A CA 1
ATOM 1017 C C . ARG A 1 130 ? 29.248 15.022 48.691 1.00 36.06 155 ARG A C 1
ATOM 1018 O O . ARG A 1 130 ? 29.231 13.997 48.016 1.00 39.98 155 ARG A O 1
ATOM 1026 N N . ASP A 1 131 ? 28.141 15.647 49.044 1.00 38.93 156 ASP A N 1
ATOM 1027 C CA . ASP A 1 131 ? 26.812 15.091 48.733 1.00 42.79 156 ASP A CA 1
ATOM 1028 C C . ASP A 1 131 ? 25.809 16.181 48.375 1.00 45.33 156 ASP A C 1
ATOM 1029 O O . ASP A 1 131 ? 24.674 16.226 48.933 1.00 33.27 156 ASP A O 1
ATOM 1034 N N . LEU A 1 132 ? 26.214 17.054 47.435 1.00 40.25 157 LEU A N 1
ATOM 1035 C CA . LEU A 1 132 ? 25.295 18.095 46.957 1.00 34.80 157 LEU A CA 1
ATOM 1036 C C . LEU A 1 132 ? 24.318 17.481 45.970 1.00 30.93 157 LEU A C 1
ATOM 1037 O O . LEU A 1 132 ? 24.702 16.899 44.960 1.00 33.68 157 LEU A O 1
ATOM 1042 N N . LYS A 1 133 ? 23.037 17.623 46.296 1.00 28.66 158 LYS A N 1
ATOM 1043 C CA . LYS A 1 133 ? 21.962 17.109 45.471 1.00 29.66 158 LYS A CA 1
ATOM 1044 C C . LYS A 1 133 ? 20.675 17.678 46.000 1.00 26.45 158 LYS A C 1
ATOM 1045 O O . LYS A 1 133 ? 20.583 18.124 47.157 1.00 28.61 158 LYS A O 1
ATOM 1051 N N . PRO A 1 134 ? 19.649 17.690 45.165 1.00 32.63 159 PRO A N 1
ATOM 1052 C CA . PRO A 1 134 ? 18.453 18.442 45.632 1.00 31.17 159 PRO A CA 1
ATOM 1053 C C . PRO A 1 134 ? 17.736 17.903 46.904 1.00 30.86 159 PRO A C 1
ATOM 1054 O O . PRO A 1 134 ? 17.208 18.702 47.679 1.00 28.34 159 PRO A O 1
ATOM 1058 N N . PRO A 1 135 ? 17.815 16.578 47.185 1.00 31.69 160 PRO A N 1
ATOM 1059 C CA . PRO A 1 135 ? 17.253 16.132 48.487 1.00 32.38 160 PRO A CA 1
ATOM 1060 C C . PRO A 1 135 ? 17.948 16.714 49.728 1.00 37.46 160 PRO A C 1
ATOM 1061 O O . PRO A 1 135 ? 17.333 16.755 50.798 1.00 38.99 160 PRO A O 1
ATOM 1065 N N . ASN A 1 136 ? 19.206 17.167 49.592 1.00 34.66 161 ASN A N 1
ATOM 1066 C CA . ASN A 1 136 ? 19.958 17.773 50.711 1.00 34.99 161 ASN A CA 1
ATOM 1067 C C . ASN A 1 136 ? 19.965 19.305 50.762 1.00 39.90 161 ASN A C 1
ATOM 1068 O O . ASN A 1 136 ? 20.727 19.930 51.527 1.00 38.10 161 ASN A O 1
ATOM 1073 N N . LEU A 1 137 ? 19.113 19.909 49.945 1.00 42.02 162 LEU A N 1
ATOM 1074 C CA . LEU A 1 137 ? 19.004 21.349 49.855 1.00 37.79 162 LEU A CA 1
ATOM 1075 C C . LEU A 1 137 ? 17.584 21.687 50.236 1.00 34.99 162 LEU A C 1
ATOM 1076 O O . LEU A 1 137 ? 16.648 21.124 49.703 1.00 39.95 162 LEU A O 1
ATOM 1081 N N . LEU A 1 138 ? 17.446 22.600 51.172 1.00 35.28 163 LEU A N 1
ATOM 1082 C CA . LEU A 1 138 ? 16.185 23.013 51.694 1.00 33.52 163 LEU A CA 1
ATOM 1083 C C . LEU A 1 138 ? 15.858 24.416 51.162 1.00 35.42 163 LEU A C 1
ATOM 1084 O O . LEU A 1 138 ? 16.716 25.325 51.184 1.00 33.61 163 LEU A O 1
ATOM 1089 N N . LEU A 1 139 ? 14.610 24.597 50.734 1.00 32.23 164 LEU A N 1
ATOM 1090 C CA . LEU A 1 139 ? 14.034 25.913 50.431 1.00 37.05 164 LEU A CA 1
ATOM 1091 C C . LEU A 1 139 ? 13.112 26.386 51.538 1.00 34.29 164 LEU A C 1
ATOM 1092 O O . LEU A 1 139 ? 12.247 25.659 52.007 1.00 39.33 164 LEU A O 1
ATOM 1097 N N . VAL A 1 140 ? 13.340 27.616 51.936 1.00 34.19 165 VAL A N 1
ATOM 1098 C CA . VAL A 1 140 ? 12.593 28.306 52.952 1.00 38.00 165 VAL A CA 1
ATOM 1099 C C . VAL A 1 140 ? 12.188 29.681 52.382 1.00 38.52 165 VAL A C 1
ATOM 1100 O O . VAL A 1 140 ? 12.490 29.985 51.235 1.00 34.36 165 VAL A O 1
ATOM 1104 N N . ALA A 1 141 ? 11.491 30.489 53.179 1.00 44.96 166 ALA A N 1
ATOM 1105 C CA . ALA A 1 141 ? 11.043 31.829 52.788 1.00 39.81 166 ALA A CA 1
ATOM 1106 C C . ALA A 1 141 ? 10.249 31.837 51.474 1.00 37.19 166 ALA A C 1
ATOM 1107 O O . ALA A 1 141 ? 10.546 32.574 50.539 1.00 44.45 166 ALA A O 1
ATOM 1109 N N . GLY A 1 142 ? 9.249 30.978 51.407 1.00 43.81 167 GLY A N 1
ATOM 1110 C CA . GLY A 1 142 ? 8.363 30.913 50.254 1.00 38.56 167 GLY A CA 1
ATOM 1111 C C . GLY A 1 142 ? 9.061 30.425 49.006 1.00 38.09 167 GLY A C 1
ATOM 1112 O O . GLY A 1 142 ? 8.657 30.788 47.905 1.00 36.45 167 GLY A O 1
ATOM 1113 N N . GLY A 1 143 ? 10.106 29.611 49.196 1.00 35.39 168 GLY A N 1
ATOM 1114 C CA . GLY A 1 143 ? 10.903 29.043 48.116 1.00 36.99 168 GLY A CA 1
ATOM 1115 C C . GLY A 1 143 ? 11.979 29.959 47.516 1.00 35.84 168 GLY A C 1
ATOM 1116 O O . GLY A 1 143 ? 12.502 29.667 46.434 1.00 40.01 168 GLY A O 1
ATOM 1117 N N . THR A 1 144 ? 12.294 31.060 48.188 1.00 35.31 169 THR A N 1
ATOM 1118 C CA . THR A 1 144 ? 13.274 32.007 47.682 1.00 40.41 169 THR A CA 1
ATOM 1119 C C . THR A 1 144 ? 14.686 31.814 48.262 1.00 37.53 169 THR A C 1
ATOM 1120 O O . THR A 1 144 ? 15.650 32.255 47.638 1.00 39.15 169 THR A O 1
ATOM 1124 N N . VAL A 1 145 ? 14.801 31.197 49.451 1.00 36.82 170 VAL A N 1
ATOM 1125 C CA . VAL A 1 145 ? 16.076 31.068 50.161 1.00 33.73 170 VAL A CA 1
ATOM 1126 C C . VAL A 1 145 ? 16.469 29.597 50.249 1.00 36.82 170 VAL A C 1
ATOM 1127 O O . VAL A 1 145 ? 15.666 28.739 50.620 1.00 34.45 170 VAL A O 1
ATOM 1131 N N . LEU A 1 146 ? 17.708 29.320 49.873 1.00 31.52 171 LEU A N 1
ATOM 1132 C CA . LEU A 1 146 ? 18.227 27.967 49.835 1.00 34.22 171 LEU A CA 1
ATOM 1133 C C . LEU A 1 146 ? 19.243 27.771 50.942 1.00 36.66 171 LEU A C 1
ATOM 1134 O O . LEU A 1 146 ? 20.113 28.632 51.156 1.00 41.16 171 LEU A O 1
ATOM 1139 N N . LYS A 1 147 ? 19.095 26.645 51.655 1.00 37.60 172 LYS A N 1
ATOM 1140 C CA . LYS A 1 147 ? 19.998 26.237 52.739 1.00 35.28 172 LYS A CA 1
ATOM 1141 C C . LYS A 1 147 ? 20.548 24.875 52.456 1.00 34.68 172 LYS A C 1
ATOM 1142 O O . LYS A 1 147 ? 19.796 23.934 52.211 1.00 37.70 172 LYS A O 1
ATOM 1148 N N . ILE A 1 148 ? 21.864 24.752 52.543 1.00 31.84 173 ILE A N 1
ATOM 1149 C CA . ILE A 1 148 ? 22.518 23.466 52.435 1.00 31.20 173 ILE A CA 1
ATOM 1150 C C . ILE A 1 148 ? 22.413 22.665 53.756 1.00 36.08 173 ILE A C 1
ATOM 1151 O O . ILE A 1 148 ? 22.609 23.218 54.845 1.00 34.80 173 ILE A O 1
ATOM 1156 N N . CYS A 1 149 ? 22.112 21.374 53.629 1.00 34.24 174 CYS A N 1
ATOM 1157 C CA . CYS A 1 149 ? 21.996 20.432 54.776 1.00 41.04 174 CYS A CA 1
ATOM 1158 C C . CYS A 1 149 ? 22.841 19.198 54.488 1.00 39.17 174 CYS A C 1
ATOM 1159 O O . CYS A 1 149 ? 23.434 19.040 53.397 1.00 41.70 174 CYS A O 1
ATOM 1162 N N . ASP A 1 150 ? 22.851 18.315 55.480 1.00 42.33 175 ASP A N 1
ATOM 1163 C CA . ASP A 1 150 ? 23.479 16.989 55.439 1.00 41.40 175 ASP A CA 1
ATOM 1164 C C . ASP A 1 150 ? 24.989 16.979 55.224 1.00 42.48 175 ASP A C 1
ATOM 1165 O O . ASP A 1 150 ? 25.481 16.611 54.165 1.00 49.86 175 ASP A O 1
ATOM 1170 N N . PHE A 1 151 ? 25.678 17.274 56.326 1.00 47.60 176 PHE A N 1
ATOM 1171 C CA . PHE A 1 151 ? 27.124 17.359 56.425 1.00 53.69 176 PHE A CA 1
ATOM 1172 C C . PHE A 1 151 ? 27.754 16.132 57.077 1.00 52.73 176 PHE A C 1
ATOM 1173 O O . PHE A 1 151 ? 28.800 16.232 57.700 1.00 53.41 176 PHE A O 1
ATOM 1181 N N . GLY A 1 152 ? 27.138 14.966 56.919 1.00 53.79 177 GLY A N 1
ATOM 1182 C CA . GLY A 1 152 ? 27.662 13.747 57.523 1.00 58.23 177 GLY A CA 1
ATOM 1183 C C . GLY A 1 152 ? 28.683 12.980 56.694 1.00 58.61 177 GLY A C 1
ATOM 1184 O O . GLY A 1 152 ? 29.173 11.950 57.146 1.00 61.09 177 GLY A O 1
ATOM 1185 N N . THR A 1 153 ? 29.013 13.461 55.492 1.00 69.37 178 THR A N 1
ATOM 1186 C CA . THR A 1 153 ? 29.848 12.710 54.550 1.00 60.98 178 THR A CA 1
ATOM 1187 C C . THR A 1 153 ? 31.286 13.187 54.662 1.00 67.14 178 THR A C 1
ATOM 1188 O O . THR A 1 153 ? 31.538 14.386 54.598 1.00 75.93 178 THR A O 1
ATOM 1192 N N . GLY A 1 166 ? 22.215 6.507 46.908 1.00 59.08 191 GLY A N 1
ATOM 1193 C CA . GLY A 1 166 ? 21.425 7.059 45.818 1.00 56.86 191 GLY A CA 1
ATOM 1194 C C . GLY A 1 166 ? 22.023 8.330 45.206 1.00 59.71 191 GLY A C 1
ATOM 1195 O O . GLY A 1 166 ? 21.373 8.984 44.410 1.00 54.35 191 GLY A O 1
ATOM 1196 N N . SER A 1 167 ? 23.276 8.657 45.521 1.00 52.95 192 SER A N 1
ATOM 1197 C CA . SER A 1 167 ? 23.879 9.904 45.051 1.00 40.64 192 SER A CA 1
ATOM 1198 C C . SER A 1 167 ? 24.690 9.825 43.780 1.00 42.93 192 SER A C 1
ATOM 1199 O O . SER A 1 167 ? 25.339 10.813 43.461 1.00 39.62 192 SER A O 1
ATOM 1202 N N . ALA A 1 168 ? 24.608 8.724 43.016 1.00 36.86 193 ALA A N 1
ATOM 1203 C CA . ALA A 1 168 ? 25.483 8.568 41.866 1.00 39.00 193 ALA A CA 1
ATOM 1204 C C . ALA A 1 168 ? 25.287 9.620 40.767 1.00 36.59 193 ALA A C 1
ATOM 1205 O O . ALA A 1 168 ? 26.235 9.988 40.106 1.00 37.70 193 ALA A O 1
ATOM 1207 N N . ALA A 1 169 ? 24.060 10.060 40.543 1.00 32.24 194 ALA A N 1
ATOM 1208 C CA . ALA A 1 169 ? 23.752 11.016 39.467 1.00 36.33 194 ALA A CA 1
ATOM 1209 C C . ALA A 1 169 ? 24.456 12.412 39.573 1.00 31.91 194 ALA A C 1
ATOM 1210 O O . ALA A 1 169 ? 24.542 13.134 38.594 1.00 39.99 194 ALA A O 1
ATOM 1212 N N . TRP A 1 170 ? 24.932 12.762 40.761 1.00 30.16 195 TRP A N 1
ATOM 1213 C CA . TRP A 1 170 ? 25.545 14.036 41.070 1.00 33.38 195 TRP A CA 1
ATOM 1214 C C . TRP A 1 170 ? 27.028 13.897 41.471 1.00 35.81 195 TRP A C 1
ATOM 1215 O O . TRP A 1 170 ? 27.672 14.873 41.902 1.00 34.55 195 TRP A O 1
ATOM 1226 N N . MET A 1 171 ? 27.593 12.707 41.300 1.00 38.19 196 MET A N 1
ATOM 1227 C CA . MET A 1 171 ? 28.912 12.409 41.865 1.00 41.03 196 MET A CA 1
ATOM 1228 C C . MET A 1 171 ? 29.976 12.590 40.781 1.00 34.58 196 MET A C 1
ATOM 1229 O O . MET A 1 171 ? 29.838 12.081 39.645 1.00 34.11 196 MET A O 1
ATOM 1234 N N . ALA A 1 172 ? 31.021 13.350 41.088 1.00 33.14 197 ALA A N 1
ATOM 1235 C CA . ALA A 1 172 ? 32.149 13.480 40.143 1.00 35.69 197 ALA A CA 1
ATOM 1236 C C . ALA A 1 172 ? 32.820 12.094 39.942 1.00 39.31 197 ALA A C 1
ATOM 1237 O O . ALA A 1 172 ? 32.952 11.341 40.906 1.00 36.41 197 ALA A O 1
ATOM 1239 N N . PRO A 1 173 ? 33.234 11.766 38.710 1.00 37.08 198 PRO A N 1
ATOM 1240 C CA . PRO A 1 173 ? 33.732 10.438 38.450 1.00 41.52 198 PRO A CA 1
ATOM 1241 C C . PRO A 1 173 ? 34.974 10.051 39.242 1.00 46.29 198 PRO A C 1
ATOM 1242 O O . PRO A 1 173 ? 35.109 8.891 39.571 1.00 44.90 198 PRO A O 1
ATOM 1246 N N . GLU A 1 174 ? 35.828 11.004 39.581 1.00 41.03 199 GLU A N 1
ATOM 1247 C CA . GLU A 1 174 ? 36.984 10.724 40.412 1.00 44.70 199 GLU A CA 1
ATOM 1248 C C . GLU A 1 174 ? 36.624 10.221 41.813 1.00 47.18 199 GLU A C 1
ATOM 1249 O O . GLU A 1 174 ? 37.443 9.568 42.443 1.00 46.12 199 GLU A O 1
ATOM 1255 N N . VAL A 1 175 ? 35.442 10.541 42.312 1.00 41.80 200 VAL A N 1
ATOM 1256 C CA . VAL A 1 175 ? 35.067 10.121 43.656 1.00 44.26 200 VAL A CA 1
ATOM 1257 C C . VAL A 1 175 ? 34.737 8.628 43.652 1.00 56.00 200 VAL A C 1
ATOM 1258 O O . VAL A 1 175 ? 35.177 7.899 44.536 1.00 51.11 200 VAL A O 1
ATOM 1262 N N . PHE A 1 176 ? 33.941 8.197 42.680 1.00 57.36 201 PHE A N 1
ATOM 1263 C CA . PHE A 1 176 ? 33.523 6.803 42.611 1.00 65.34 201 PHE A CA 1
ATOM 1264 C C . PHE A 1 176 ? 34.500 5.934 41.864 1.00 58.99 201 PHE A C 1
ATOM 1265 O O . PHE A 1 176 ? 34.396 4.732 41.946 1.00 62.44 201 PHE A O 1
ATOM 1273 N N . GLU A 1 177 ? 35.456 6.526 41.152 1.00 71.05 202 GLU A N 1
ATOM 1274 C CA . GLU A 1 177 ? 36.633 5.762 40.688 1.00 76.84 202 GLU A CA 1
ATOM 1275 C C . GLU A 1 177 ? 37.610 5.486 41.830 1.00 72.41 202 GLU A C 1
ATOM 1276 O O . GLU A 1 177 ? 38.661 4.895 41.599 1.00 76.41 202 GLU A O 1
ATOM 1282 N N . GLY A 1 178 ? 37.263 5.926 43.044 1.00 69.41 203 GLY A N 1
ATOM 1283 C CA . GLY A 1 178 ? 38.140 5.868 44.191 1.00 72.09 203 GLY A CA 1
ATOM 1284 C C . GLY A 1 178 ? 39.502 6.452 43.923 1.00 69.29 203 GLY A C 1
ATOM 1285 O O . GLY A 1 178 ? 40.493 5.894 44.339 1.00 68.90 203 GLY A O 1
ATOM 1286 N N . SER A 1 179 ? 39.565 7.571 43.213 1.00 80.39 204 SER A N 1
ATOM 1287 C CA . SER A 1 179 ? 40.812 8.325 43.116 1.00 80.30 204 SER A CA 1
ATOM 1288 C C . SER A 1 179 ? 40.920 9.254 44.321 1.00 75.95 204 SER A C 1
ATOM 1289 O O . SER A 1 179 ? 39.999 9.338 45.138 1.00 80.09 204 SER A O 1
ATOM 1292 N N . ASN A 1 180 ? 42.060 9.925 44.451 1.00 79.52 205 ASN A N 1
ATOM 1293 C CA . ASN A 1 180 ? 42.121 11.105 45.298 1.00 89.40 205 ASN A CA 1
ATOM 1294 C C . ASN A 1 180 ? 41.255 12.194 44.631 1.00 76.75 205 ASN A C 1
ATOM 1295 O O . ASN A 1 180 ? 41.118 12.244 43.397 1.00 62.15 205 ASN A O 1
ATOM 1300 N N . TYR A 1 181 ? 40.627 13.025 45.446 1.00 53.94 206 TYR A N 1
ATOM 1301 C CA . TYR A 1 181 ? 39.807 14.091 44.913 1.00 53.16 206 TYR A CA 1
ATOM 1302 C C . TYR A 1 181 ? 39.819 15.315 45.819 1.00 47.82 206 TYR A C 1
ATOM 1303 O O . TYR A 1 181 ? 40.145 15.253 47.013 1.00 50.79 206 TYR A O 1
ATOM 1312 N N . SER A 1 182 ? 39.374 16.422 45.250 1.00 48.94 207 SER A N 1
ATOM 1313 C CA . SER A 1 182 ? 39.453 17.701 45.906 1.00 42.29 207 SER A CA 1
ATOM 1314 C C . SER A 1 182 ? 38.049 18.254 46.037 1.00 43.14 207 SER A C 1
ATOM 1315 O O . SER A 1 182 ? 37.054 17.613 45.665 1.00 42.78 207 SER A O 1
ATOM 1318 N N . GLU A 1 183 ? 37.987 19.462 46.590 1.00 36.16 208 GLU A N 1
ATOM 1319 C CA . GLU A 1 183 ? 36.806 20.292 46.574 1.00 34.19 208 GLU A CA 1
ATOM 1320 C C . GLU A 1 183 ? 36.164 20.464 45.158 1.00 38.61 208 GLU A C 1
ATOM 1321 O O . GLU A 1 183 ? 34.951 20.748 45.040 1.00 38.89 208 GLU A O 1
ATOM 1327 N N . LYS A 1 184 ? 36.912 20.220 44.086 1.00 29.73 209 LYS A N 1
ATOM 1328 C CA . LYS A 1 184 ? 36.296 20.240 42.769 1.00 32.80 209 LYS A CA 1
ATOM 1329 C C . LYS A 1 184 ? 35.161 19.241 42.552 1.00 38.47 209 LYS A C 1
ATOM 1330 O O . LYS A 1 184 ? 34.422 19.373 41.573 1.00 35.46 209 LYS A O 1
ATOM 1336 N N . CYS A 1 185 ? 34.977 18.272 43.454 1.00 33.79 210 CYS A N 1
ATOM 1337 C CA . CYS A 1 185 ? 33.895 17.294 43.270 1.00 32.70 210 CYS A CA 1
ATOM 1338 C C . CYS A 1 185 ? 32.537 17.981 43.473 1.00 28.41 210 CYS A C 1
ATOM 1339 O O . CYS A 1 185 ? 31.568 17.663 42.790 1.00 29.33 210 CYS A O 1
ATOM 1342 N N . ASP A 1 186 ? 32.508 18.932 44.395 1.00 26.70 211 ASP A N 1
ATOM 1343 C CA . ASP A 1 186 ? 31.346 19.746 44.684 1.00 33.00 211 ASP A CA 1
ATOM 1344 C C . ASP A 1 186 ? 30.938 20.602 43.505 1.00 34.02 211 ASP A C 1
ATOM 1345 O O . ASP A 1 186 ? 29.744 20.852 43.293 1.00 31.89 211 ASP A O 1
ATOM 1350 N N . VAL A 1 187 ? 31.924 21.036 42.732 1.00 30.96 212 VAL A N 1
ATOM 1351 C CA . VAL A 1 187 ? 31.676 21.834 41.539 1.00 30.67 212 VAL A CA 1
ATOM 1352 C C . VAL A 1 187 ? 30.996 21.009 40.467 1.00 28.95 212 VAL A C 1
ATOM 1353 O O . VAL A 1 187 ? 30.115 21.514 39.754 1.00 28.06 212 VAL A O 1
ATOM 1357 N N . PHE A 1 188 ? 31.447 19.782 40.293 1.00 24.95 213 PHE A N 1
ATOM 1358 C CA . PHE A 1 188 ? 30.767 18.833 39.400 1.00 25.65 213 PHE A CA 1
ATOM 1359 C C . PHE A 1 188 ? 29.287 18.655 39.804 1.00 27.20 213 PHE A C 1
ATOM 1360 O O . PHE A 1 188 ? 28.414 18.712 38.972 1.00 26.68 213 PHE A O 1
ATOM 1368 N N . SER A 1 189 ? 29.036 18.466 41.097 1.00 30.98 214 SER A N 1
ATOM 1369 C CA . SER A 1 189 ? 27.687 18.243 41.595 1.00 35.09 214 SER A CA 1
ATOM 1370 C C . SER A 1 189 ? 26.819 19.500 41.330 1.00 32.41 214 SER A C 1
ATOM 1371 O O . SER A 1 189 ? 25.651 19.374 40.948 1.00 29.85 214 SER A O 1
ATOM 1374 N N . TRP A 1 190 ? 27.384 20.686 41.571 1.00 27.84 215 TRP A N 1
ATOM 1375 C CA . TRP A 1 190 ? 26.690 21.970 41.378 1.00 28.74 215 TRP A CA 1
ATOM 1376 C C . TRP A 1 190 ? 26.299 22.113 39.924 1.00 29.61 215 TRP A C 1
ATOM 1377 O O . TRP A 1 190 ? 25.182 22.457 39.588 1.00 28.67 215 TRP A O 1
ATOM 1388 N N . GLY A 1 191 ? 27.181 21.724 39.043 1.00 26.87 216 GLY A N 1
ATOM 1389 C CA . GLY A 1 191 ? 26.856 21.749 37.635 1.00 27.02 216 GLY A CA 1
ATOM 1390 C C . GLY A 1 191 ? 25.661 20.886 37.260 1.00 33.15 216 GLY A C 1
ATOM 1391 O O . GLY A 1 191 ? 24.881 21.253 36.355 1.00 31.35 216 GLY A O 1
ATOM 1392 N N . ILE A 1 192 ? 25.586 19.685 37.832 1.00 28.60 217 ILE A N 1
ATOM 1393 C CA . ILE A 1 192 ? 24.465 18.791 37.517 1.00 28.81 217 ILE A CA 1
ATOM 1394 C C . ILE A 1 192 ? 23.153 19.439 38.067 1.00 27.56 217 ILE A C 1
ATOM 1395 O O . ILE A 1 192 ? 22.107 19.403 37.435 1.00 26.71 217 ILE A O 1
ATOM 1400 N N . ILE A 1 193 ? 23.232 20.021 39.255 1.00 26.06 218 ILE A N 1
ATOM 1401 C CA . ILE A 1 193 ? 22.119 20.672 39.860 1.00 28.89 218 ILE A CA 1
ATOM 1402 C C . ILE A 1 193 ? 21.641 21.869 39.009 1.00 31.66 218 ILE A C 1
ATOM 1403 O O . ILE A 1 193 ? 20.438 22.052 38.852 1.00 30.32 218 ILE A O 1
ATOM 1408 N N . LEU A 1 194 ? 22.567 22.638 38.431 1.00 30.83 219 LEU A N 1
ATOM 1409 C CA . LEU A 1 194 ? 22.218 23.732 37.503 1.00 28.96 219 LEU A CA 1
ATOM 1410 C C . LEU A 1 194 ? 21.405 23.218 36.341 1.00 29.89 219 LEU A C 1
ATOM 1411 O O . LEU A 1 194 ? 20.321 23.745 36.051 1.00 27.74 219 LEU A O 1
ATOM 1416 N N . TRP A 1 195 ? 21.868 22.140 35.724 1.00 29.54 220 TRP A N 1
ATOM 1417 C CA . TRP A 1 195 ? 21.085 21.455 34.695 1.00 24.96 220 TRP A CA 1
ATOM 1418 C C . TRP A 1 195 ? 19.662 21.032 35.153 1.00 33.21 220 TRP A C 1
ATOM 1419 O O . TRP A 1 195 ? 18.682 21.196 34.417 1.00 29.06 220 TRP A O 1
ATOM 1430 N N . GLU A 1 196 ? 19.575 20.527 36.380 1.00 34.19 221 GLU A N 1
ATOM 1431 C CA . GLU A 1 196 ? 18.361 19.982 36.930 1.00 31.54 221 GLU A CA 1
ATOM 1432 C C . GLU A 1 196 ? 17.288 21.061 37.216 1.00 28.72 221 GLU A C 1
ATOM 1433 O O . GLU A 1 196 ? 16.147 20.835 36.928 1.00 26.97 221 GLU A O 1
ATOM 1439 N N . VAL A 1 197 ? 17.656 22.195 37.799 1.00 25.16 222 VAL A N 1
ATOM 1440 C CA . VAL A 1 197 ? 16.691 23.247 38.062 1.00 29.52 222 VAL A CA 1
ATOM 1441 C C . VAL A 1 197 ? 16.228 23.944 36.761 1.00 28.44 222 VAL A C 1
ATOM 1442 O O . VAL A 1 197 ? 15.091 24.369 36.650 1.00 31.20 222 VAL A O 1
ATOM 1446 N N . ILE A 1 198 ? 17.103 24.023 35.781 1.00 26.80 223 ILE A N 1
ATOM 1447 C CA . ILE A 1 198 ? 16.760 24.646 34.510 1.00 30.48 223 ILE A CA 1
ATOM 1448 C C . ILE A 1 198 ? 15.810 23.795 33.706 1.00 34.62 223 ILE A C 1
ATOM 1449 O O . ILE A 1 198 ? 14.855 24.345 33.130 1.00 31.04 223 ILE A O 1
ATOM 1454 N N . THR A 1 199 ? 16.086 22.492 33.634 1.00 30.38 224 THR A N 1
ATOM 1455 C CA . THR A 1 199 ? 15.250 21.547 32.873 1.00 32.27 224 THR A CA 1
ATOM 1456 C C . THR A 1 199 ? 14.041 21.002 33.662 1.00 33.29 224 THR A C 1
ATOM 1457 O O . THR A 1 199 ? 13.089 20.503 33.059 1.00 33.59 224 THR A O 1
ATOM 1461 N N . ARG A 1 200 ? 14.089 21.092 34.990 1.00 31.98 225 ARG A N 1
ATOM 1462 C CA . ARG A 1 200 ? 13.176 20.344 35.893 1.00 31.03 225 ARG A CA 1
ATOM 1463 C C . ARG A 1 200 ? 13.093 18.818 35.614 1.00 34.60 225 ARG A C 1
ATOM 1464 O O . ARG A 1 200 ? 11.998 18.232 35.651 1.00 29.82 225 ARG A O 1
ATOM 1472 N N . ARG A 1 201 ? 14.225 18.223 35.245 1.00 31.70 226 ARG A N 1
ATOM 1473 C CA A ARG A 1 201 ? 14.328 16.793 34.934 0.50 34.47 226 ARG A CA 1
ATOM 1474 C CA B ARG A 1 201 ? 14.298 16.800 34.962 0.50 36.35 226 ARG A CA 1
ATOM 1475 C C . ARG A 1 201 ? 15.297 16.151 35.912 1.00 38.86 226 ARG A C 1
ATOM 1476 O O . ARG A 1 201 ? 16.214 16.809 36.400 1.00 35.63 226 ARG A O 1
ATOM 1491 N N . LYS A 1 202 ? 15.101 14.865 36.188 1.00 40.26 227 LYS A N 1
ATOM 1492 C CA . LYS A 1 202 ? 15.987 14.119 37.087 1.00 35.10 227 LYS A CA 1
ATOM 1493 C C . LYS A 1 202 ? 17.185 13.715 36.288 1.00 29.88 227 LYS A C 1
ATOM 1494 O O . LYS A 1 202 ? 17.026 13.139 35.207 1.00 33.58 227 LYS A O 1
ATOM 1500 N N . PRO A 1 203 ? 18.395 14.098 36.727 1.00 30.35 228 PRO A N 1
ATOM 1501 C CA . PRO A 1 203 ? 19.528 13.682 35.909 1.00 39.21 228 PRO A CA 1
ATOM 1502 C C . PRO A 1 203 ? 19.668 12.133 35.868 1.00 38.38 228 PRO A C 1
ATOM 1503 O O . PRO A 1 203 ? 19.530 11.498 36.896 1.00 38.70 228 PRO A O 1
ATOM 1507 N N . PHE A 1 204 ? 19.867 11.592 34.672 1.00 37.72 229 PHE A N 1
ATOM 1508 C CA . PHE A 1 204 ? 20.057 10.165 34.419 1.00 48.04 229 PHE A CA 1
ATOM 1509 C C . PHE A 1 204 ? 18.887 9.279 34.831 1.00 49.14 229 PHE A C 1
ATOM 1510 O O . PHE A 1 204 ? 19.090 8.125 35.154 1.00 47.43 229 PHE A O 1
ATOM 1518 N N . ASP A 1 205 ? 17.667 9.828 34.782 1.00 50.86 230 ASP A N 1
ATOM 1519 C CA . ASP A 1 205 ? 16.439 9.088 35.057 1.00 53.75 230 ASP A CA 1
ATOM 1520 C C . ASP A 1 205 ? 16.215 7.896 34.092 1.00 60.34 230 ASP A C 1
ATOM 1521 O O . ASP A 1 205 ? 15.728 6.849 34.503 1.00 59.69 230 ASP A O 1
ATOM 1526 N N . GLU A 1 206 ? 16.524 8.132 32.817 1.00 50.31 231 GLU A N 1
ATOM 1527 C CA . GLU A 1 206 ? 16.466 7.170 31.719 1.00 65.07 231 GLU A CA 1
ATOM 1528 C C . GLU A 1 206 ? 17.406 5.950 31.881 1.00 75.09 231 GLU A C 1
ATOM 1529 O O . GLU A 1 206 ? 17.130 4.881 31.355 1.00 71.68 231 GLU A O 1
ATOM 1535 N N . ILE A 1 207 ? 18.521 6.117 32.581 1.00 75.12 232 ILE A N 1
ATOM 1536 C CA . ILE A 1 207 ? 19.450 5.016 32.775 1.00 64.77 232 ILE A CA 1
ATOM 1537 C C . ILE A 1 207 ? 18.909 4.214 33.911 1.00 66.93 232 ILE A C 1
ATOM 1538 O O . ILE A 1 207 ? 19.043 4.586 35.070 1.00 78.05 232 ILE A O 1
ATOM 1543 N N . GLY A 1 208 ? 18.298 3.097 33.581 1.00 74.17 233 GLY A N 1
ATOM 1544 C CA . GLY A 1 208 ? 17.653 2.299 34.594 1.00 80.67 233 GLY A CA 1
ATOM 1545 C C . GLY A 1 208 ? 18.647 1.502 35.400 1.00 87.67 233 GLY A C 1
ATOM 1546 O O . GLY A 1 208 ? 19.870 1.713 35.337 1.00 82.98 233 GLY A O 1
ATOM 1547 N N . GLY A 1 209 ? 18.095 0.564 36.154 1.00 96.72 234 GLY A N 1
ATOM 1548 C CA . GLY A 1 209 ? 18.885 -0.409 36.869 1.00 79.86 234 GLY A CA 1
ATOM 1549 C C . GLY A 1 209 ? 19.620 0.213 38.037 1.00 75.07 234 GLY A C 1
ATOM 1550 O O . GLY A 1 209 ? 19.382 1.384 38.398 1.00 66.90 234 GLY A O 1
ATOM 1551 N N . PRO A 1 210 ? 20.514 -0.569 38.643 1.00 63.53 235 PRO A N 1
ATOM 1552 C CA . PRO A 1 210 ? 21.257 -0.113 39.810 1.00 60.35 235 PRO A CA 1
ATOM 1553 C C . PRO A 1 210 ? 22.317 0.980 39.498 1.00 53.88 235 PRO A C 1
ATOM 1554 O O . PRO A 1 210 ? 22.567 1.329 38.336 1.00 45.41 235 PRO A O 1
ATOM 1558 N N . ALA A 1 211 ? 22.934 1.470 40.561 1.00 45.66 236 ALA A N 1
ATOM 1559 C CA . ALA A 1 211 ? 23.770 2.668 40.540 1.00 52.59 236 ALA A CA 1
ATOM 1560 C C . ALA A 1 211 ? 25.019 2.531 39.692 1.00 52.12 236 ALA A C 1
ATOM 1561 O O . ALA A 1 211 ? 25.417 3.476 38.988 1.00 48.93 236 ALA A O 1
ATOM 1563 N N . PHE A 1 212 ? 25.628 1.343 39.735 1.00 44.26 237 PHE A N 1
ATOM 1564 C CA . PHE A 1 212 ? 26.796 1.072 38.919 1.00 44.64 237 PHE A CA 1
ATOM 1565 C C . PHE A 1 212 ? 26.540 1.416 37.439 1.00 35.29 237 PHE A C 1
ATOM 1566 O O . PHE A 1 212 ? 27.486 1.660 36.687 1.00 38.02 237 PHE A O 1
ATOM 1574 N N . ARG A 1 213 ? 25.287 1.394 36.996 1.00 35.51 238 ARG A N 1
ATOM 1575 C CA . ARG A 1 213 ? 24.983 1.761 35.609 1.00 45.07 238 ARG A CA 1
ATOM 1576 C C . ARG A 1 213 ? 25.197 3.276 35.361 1.00 43.91 238 ARG A C 1
ATOM 1577 O O . ARG A 1 213 ? 25.713 3.665 34.313 1.00 41.27 238 ARG A O 1
ATOM 1585 N N . ILE A 1 214 ? 24.828 4.109 36.322 1.00 42.96 239 ILE A N 1
ATOM 1586 C CA . ILE A 1 214 ? 25.108 5.567 36.221 1.00 45.87 239 ILE A CA 1
ATOM 1587 C C . ILE A 1 214 ? 26.623 5.811 36.256 1.00 41.93 239 ILE A C 1
ATOM 1588 O O . ILE A 1 214 ? 27.199 6.433 35.342 1.00 43.95 239 ILE A O 1
ATOM 1593 N N . MET A 1 215 ? 27.258 5.250 37.274 1.00 42.70 240 MET A N 1
ATOM 1594 C CA . MET A 1 215 ? 28.726 5.282 37.399 1.00 38.26 240 MET A CA 1
ATOM 1595 C C . MET A 1 215 ? 29.411 4.934 36.102 1.00 44.06 240 MET A C 1
ATOM 1596 O O . MET A 1 215 ? 30.233 5.685 35.611 1.00 46.41 240 MET A O 1
ATOM 1601 N N . TRP A 1 216 ? 29.025 3.823 35.496 1.00 42.43 241 TRP A N 1
ATOM 1602 C CA . TRP A 1 216 ? 29.652 3.421 34.243 1.00 43.84 241 TRP A CA 1
ATOM 1603 C C . TRP A 1 216 ? 29.498 4.512 33.211 1.00 40.33 241 TRP A C 1
ATOM 1604 O O . TRP A 1 216 ? 30.473 4.887 32.549 1.00 44.69 241 TRP A O 1
ATOM 1615 N N . ALA A 1 217 ? 28.266 5.003 33.056 1.00 40.15 242 ALA A N 1
ATOM 1616 C CA . ALA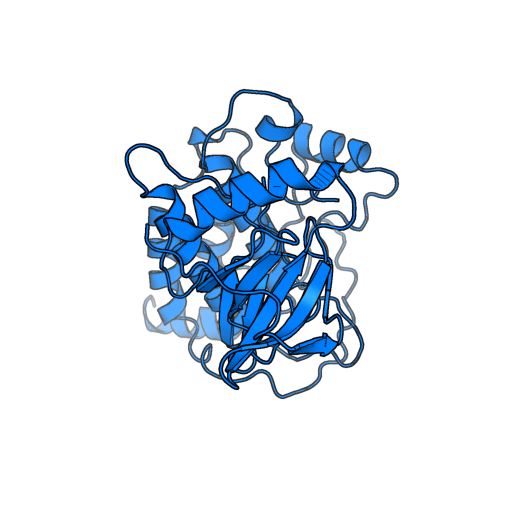 A 1 217 ? 27.943 6.022 32.024 1.00 44.57 242 ALA A CA 1
ATOM 1617 C C . ALA A 1 217 ? 28.784 7.323 32.146 1.00 40.22 242 ALA A C 1
ATOM 1618 O O . ALA A 1 217 ? 29.394 7.765 31.183 1.00 42.83 242 ALA A O 1
ATOM 1620 N N . VAL A 1 218 ? 28.793 7.879 33.352 1.00 34.89 243 VAL A N 1
ATOM 1621 C CA . VAL A 1 218 ? 29.481 9.116 33.702 1.00 41.15 243 VAL A CA 1
ATOM 1622 C C . VAL A 1 218 ? 30.984 8.967 33.618 1.00 47.04 243 VAL A C 1
ATOM 1623 O O . VAL A 1 218 ? 31.677 9.847 33.074 1.00 46.13 243 VAL A O 1
ATOM 1627 N N . HIS A 1 219 ? 31.488 7.867 34.174 1.00 48.51 244 HIS A N 1
ATOM 1628 C CA . HIS A 1 219 ? 32.912 7.467 34.035 1.00 47.73 244 HIS A CA 1
ATOM 1629 C C . HIS A 1 219 ? 33.360 7.444 32.578 1.00 41.75 244 HIS A C 1
ATOM 1630 O O . HIS A 1 219 ? 34.449 7.938 32.262 1.00 46.63 244 HIS A O 1
ATOM 1637 N N . ASN A 1 220 ? 32.509 6.935 31.688 1.00 40.74 245 ASN A N 1
ATOM 1638 C CA . ASN A 1 220 ? 32.772 6.988 30.222 1.00 38.68 245 ASN A CA 1
ATOM 1639 C C . ASN A 1 220 ? 32.443 8.292 29.500 1.00 51.82 245 ASN A C 1
ATOM 1640 O O . ASN A 1 220 ? 32.440 8.311 28.270 1.00 56.40 245 ASN A O 1
ATOM 1645 N N . GLY A 1 221 ? 32.152 9.376 30.235 1.00 52.05 246 GLY A N 1
ATOM 1646 C CA . GLY A 1 221 ? 31.990 10.699 29.634 1.00 51.54 246 GLY A CA 1
ATOM 1647 C C . GLY A 1 221 ? 30.550 11.134 29.392 1.00 50.31 246 GLY A C 1
ATOM 1648 O O . GLY A 1 221 ? 30.311 12.182 28.788 1.00 49.47 246 GLY A O 1
ATOM 1649 N N . THR A 1 222 ? 29.585 10.344 29.856 1.00 42.15 247 THR A N 1
ATOM 1650 C CA . THR A 1 222 ? 28.185 10.676 29.648 1.00 43.56 247 THR A CA 1
ATOM 1651 C C . THR A 1 222 ? 27.839 11.834 30.571 1.00 37.42 247 THR A C 1
ATOM 1652 O O . THR A 1 222 ? 28.244 11.873 31.735 1.00 39.50 247 THR A O 1
ATOM 1656 N N . ARG A 1 223 ? 27.126 12.800 30.015 1.00 39.81 248 ARG A N 1
ATOM 1657 C CA . ARG A 1 223 ? 26.639 13.946 30.770 1.00 37.90 248 ARG A CA 1
ATOM 1658 C C . ARG A 1 223 ? 25.166 14.213 30.417 1.00 34.62 248 ARG A C 1
ATOM 1659 O O . ARG A 1 223 ? 24.662 13.721 29.420 1.00 37.72 248 ARG A O 1
ATOM 1667 N N . PRO A 1 224 ? 24.464 15.007 31.231 1.00 35.33 249 PRO A N 1
ATOM 1668 C CA . PRO A 1 224 ? 23.077 15.243 30.863 1.00 37.68 249 PRO A CA 1
ATOM 1669 C C . PRO A 1 224 ? 22.991 15.944 29.514 1.00 36.26 249 PRO A C 1
ATOM 1670 O O . PRO A 1 224 ? 23.906 16.658 29.144 1.00 38.60 249 PRO A O 1
ATOM 1674 N N . PRO A 1 225 ? 21.928 15.715 28.757 1.00 40.36 250 PRO A N 1
ATOM 1675 C CA . PRO A 1 225 ? 21.891 16.358 27.421 1.00 40.03 250 PRO A CA 1
ATOM 1676 C C . PRO A 1 225 ? 21.858 17.903 27.440 1.00 47.30 250 PRO A C 1
ATOM 1677 O O . PRO A 1 225 ? 21.402 18.541 28.423 1.00 38.45 250 PRO A O 1
ATOM 1681 N N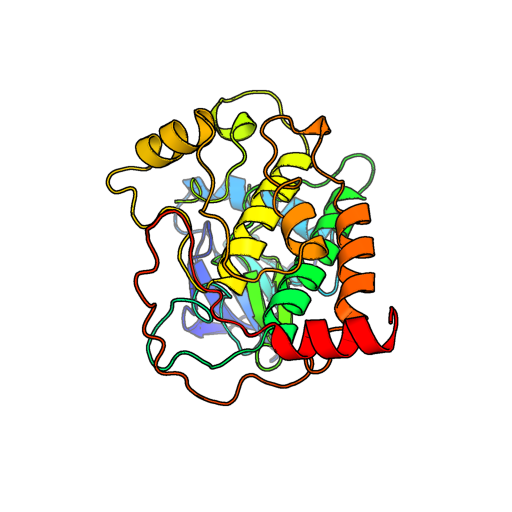 . LEU A 1 226 ? 22.349 18.476 26.351 1.00 43.30 251 LEU A N 1
ATOM 1682 C CA . LEU A 1 226 ? 22.347 19.913 26.153 1.00 48.48 251 LEU A CA 1
ATOM 1683 C C . LEU A 1 226 ? 20.927 20.463 26.124 1.00 45.84 251 LEU A C 1
ATOM 1684 O O . LEU A 1 226 ? 19.971 19.760 25.799 1.00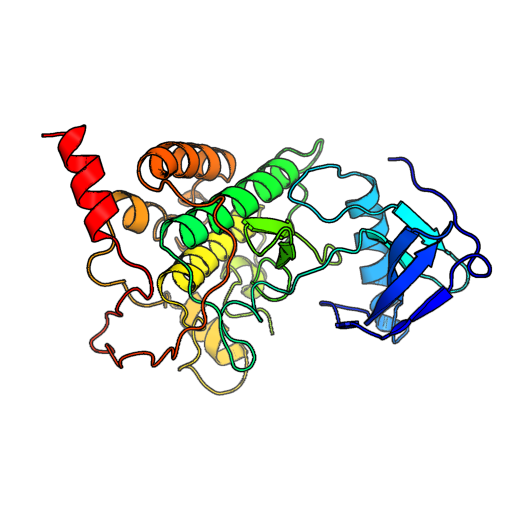 39.91 251 LEU A O 1
ATOM 1689 N N . ILE A 1 227 ? 20.806 21.720 26.520 1.00 35.82 252 ILE A N 1
ATOM 1690 C CA . ILE A 1 227 ? 19.523 22.344 26.719 1.00 36.25 252 ILE A CA 1
ATOM 1691 C C . ILE A 1 227 ? 19.241 23.302 25.569 1.00 36.57 252 ILE A C 1
ATOM 1692 O O . ILE A 1 227 ? 20.023 24.203 25.302 1.00 38.51 252 ILE A O 1
ATOM 1697 N N . LYS A 1 228 ? 18.096 23.133 24.930 1.00 39.31 253 LYS A N 1
ATOM 1698 C CA . LYS A 1 228 ? 17.640 24.039 23.872 1.00 48.87 253 LYS A CA 1
ATOM 1699 C C . LYS A 1 228 ? 17.548 25.502 24.301 1.00 38.96 253 LYS A C 1
ATOM 1700 O O . LYS A 1 228 ? 16.937 25.824 25.302 1.00 39.44 253 LYS A O 1
ATOM 1706 N N . ASN A 1 229 ? 18.199 26.372 23.536 1.00 39.97 254 ASN A N 1
ATOM 1707 C CA . ASN A 1 229 ? 18.124 27.824 23.700 1.00 42.57 254 ASN A CA 1
ATOM 1708 C C . ASN A 1 229 ? 18.822 28.317 24.957 1.00 34.96 254 ASN A C 1
ATOM 1709 O O . ASN A 1 229 ? 18.600 29.443 25.383 1.00 37.05 254 ASN A O 1
ATOM 1714 N N . LEU A 1 230 ? 19.665 27.495 25.570 1.00 38.46 255 LEU A N 1
ATOM 1715 C CA . LEU A 1 230 ? 20.321 27.930 26.803 1.00 35.69 255 LEU A CA 1
ATOM 1716 C C . LEU A 1 230 ? 21.330 29.011 26.410 1.00 31.90 255 LEU A C 1
ATOM 1717 O O . LEU A 1 230 ? 22.111 28.792 25.511 1.00 32.61 255 LEU A O 1
ATOM 1722 N N . PRO A 1 231 ? 21.326 30.166 27.093 1.00 29.25 256 PRO A N 1
ATOM 1723 C CA . PRO A 1 231 ? 22.349 31.150 26.775 1.00 32.42 256 PRO A CA 1
ATOM 1724 C C . PRO A 1 231 ? 23.754 30.544 26.862 1.00 36.52 256 PRO A C 1
ATOM 1725 O O . PRO A 1 231 ? 24.059 29.765 27.787 1.00 40.44 256 PRO A O 1
ATOM 1729 N N . LYS A 1 232 ? 24.599 30.906 25.915 1.00 37.93 257 LYS A N 1
ATOM 1730 C CA . LYS A 1 232 ? 25.992 30.438 25.889 1.00 37.83 257 LYS A CA 1
ATOM 1731 C C . LYS A 1 232 ? 26.794 30.758 27.144 1.00 31.94 257 LYS A C 1
ATOM 1732 O O . LYS A 1 232 ? 27.542 29.944 27.567 1.00 36.64 257 LYS A O 1
ATOM 1738 N N . PRO A 1 233 ? 26.627 31.938 27.740 1.00 31.19 258 PRO A N 1
ATOM 1739 C CA . PRO A 1 233 ? 27.310 32.172 29.011 1.00 34.58 258 PRO A CA 1
ATOM 1740 C C . PRO A 1 233 ? 26.940 31.165 30.133 1.00 35.25 258 PRO A C 1
ATOM 1741 O O . PRO A 1 233 ? 27.777 30.853 30.991 1.00 35.03 258 PRO A O 1
ATOM 1745 N N . ILE A 1 234 ? 25.701 30.681 30.146 1.00 34.14 259 ILE A N 1
ATOM 1746 C CA . ILE A 1 234 ? 25.288 29.696 31.164 1.00 32.25 259 ILE A CA 1
ATOM 1747 C C . ILE A 1 234 ? 25.764 28.320 30.738 1.00 31.06 259 ILE A C 1
ATOM 1748 O O . ILE A 1 234 ? 26.315 27.594 31.534 1.00 34.10 259 ILE A O 1
ATOM 1753 N N . GLU A 1 235 ? 25.554 27.974 29.481 1.00 29.51 260 GLU A N 1
ATOM 1754 C CA . GLU A 1 235 ? 26.009 26.706 28.960 1.00 34.69 260 GLU A CA 1
ATOM 1755 C C . GLU A 1 235 ? 27.480 26.468 29.199 1.00 38.64 260 GLU A C 1
ATOM 1756 O O . GLU A 1 235 ? 27.877 25.401 29.646 1.00 36.86 260 GLU A O 1
ATOM 1762 N N . SER A 1 236 ? 28.282 27.471 28.865 1.00 35.83 261 SER A N 1
ATOM 1763 C CA . SER A 1 236 ? 29.721 27.410 29.063 1.00 37.01 261 SER A CA 1
ATOM 1764 C C . SER A 1 236 ? 30.063 27.138 30.548 1.00 31.98 261 SER A C 1
ATOM 1765 O O . SER A 1 236 ? 30.915 26.324 30.827 1.00 31.20 261 SER A O 1
ATOM 1768 N N . LEU A 1 237 ? 29.444 27.845 31.482 1.00 26.69 262 LEU A N 1
ATOM 1769 C CA . LEU A 1 237 ? 29.687 27.585 32.888 1.00 30.76 262 LEU A CA 1
ATOM 1770 C C . LEU A 1 237 ? 29.339 26.116 33.289 1.00 35.66 262 LEU A C 1
ATOM 1771 O O . LEU A 1 237 ? 30.153 25.378 33.851 1.00 31.46 262 LEU A O 1
ATOM 1776 N N . MET A 1 238 ? 28.142 25.712 32.919 1.00 34.18 263 MET A N 1
ATOM 1777 C CA A MET A 1 238 ? 27.621 24.384 33.212 0.50 35.72 263 MET A CA 1
ATOM 1778 C CA B MET A 1 238 ? 27.620 24.376 33.211 0.50 36.53 263 MET A CA 1
ATOM 1779 C C . MET A 1 238 ? 28.567 23.287 32.739 1.00 37.40 263 MET A C 1
ATOM 1780 O O . MET A 1 238 ? 28.943 22.390 33.517 1.00 35.58 263 MET A O 1
ATOM 1789 N N . THR A 1 239 ? 28.949 23.355 31.473 1.00 32.90 264 THR A N 1
ATOM 1790 C CA . THR A 1 239 ? 29.785 22.302 30.903 1.00 38.12 264 THR A CA 1
ATOM 1791 C C . THR A 1 239 ? 31.202 22.321 31.455 1.00 40.40 264 THR A C 1
ATOM 1792 O O . THR A 1 239 ? 31.821 21.259 31.513 1.00 40.58 264 THR A O 1
ATOM 1796 N N . ARG A 1 240 ? 31.718 23.476 31.898 1.00 32.73 265 ARG A N 1
ATOM 1797 C CA . ARG A 1 240 ? 33.057 23.479 32.507 1.00 38.25 265 ARG A CA 1
ATOM 1798 C C . ARG A 1 240 ? 32.990 22.786 33.840 1.00 31.82 265 ARG A C 1
ATOM 1799 O O . ARG A 1 240 ? 33.943 22.185 34.261 1.00 30.70 265 ARG A O 1
ATOM 1807 N N . CYS A 1 241 ? 31.885 22.970 34.530 1.00 29.62 266 CYS A N 1
ATOM 1808 C CA . CYS A 1 241 ? 31.709 22.401 35.859 1.00 32.61 266 CYS A CA 1
ATOM 1809 C C . CYS A 1 241 ? 31.703 20.857 35.832 1.00 36.60 266 CYS A C 1
ATOM 1810 O O . CYS A 1 241 ? 32.111 20.219 36.786 1.00 35.90 266 CYS A O 1
ATOM 1813 N N . TRP A 1 242 ? 31.259 20.305 34.714 1.00 33.98 267 TRP A N 1
ATOM 1814 C CA A TRP A 1 242 ? 31.229 18.857 34.659 0.50 36.55 267 TRP A CA 1
ATOM 1815 C CA B TRP A 1 242 ? 31.118 18.895 34.397 0.50 38.36 267 TRP A CA 1
ATOM 1816 C C . TRP A 1 242 ? 32.343 18.246 33.799 1.00 43.30 267 TRP A C 1
ATOM 1817 O O . TRP A 1 242 ? 32.256 17.072 33.391 1.00 38.89 267 TRP A O 1
ATOM 1838 N N . SER A 1 243 ? 33.418 19.018 33.613 1.00 37.20 268 SER A N 1
ATOM 1839 C CA . SER A 1 243 ? 34.637 18.521 32.980 1.00 40.50 268 SER A CA 1
ATOM 1840 C C . SER A 1 243 ? 35.138 17.287 33.726 1.00 38.78 268 SER A C 1
ATOM 1841 O O . SER A 1 243 ? 35.215 17.260 34.990 1.00 36.13 268 SER A O 1
ATOM 1844 N N . LYS A 1 244 ? 35.459 16.275 32.936 1.00 40.25 269 LYS A N 1
ATOM 1845 C CA . LYS A 1 244 ? 36.156 15.083 33.408 1.00 45.54 269 LYS A CA 1
ATOM 1846 C C . LYS A 1 244 ? 37.351 15.413 34.261 1.00 39.91 269 LYS A C 1
ATOM 1847 O O . LYS A 1 244 ? 37.502 14.896 35.359 1.00 47.61 269 LYS A O 1
ATOM 1853 N N . ASP A 1 245 ? 38.194 16.285 33.752 1.00 41.77 270 ASP A N 1
ATOM 1854 C CA . ASP A 1 245 ? 39.376 16.710 34.469 1.00 40.77 270 ASP A CA 1
ATOM 1855 C C . ASP A 1 245 ? 39.014 17.795 35.524 1.00 40.68 270 ASP A C 1
ATOM 1856 O O . ASP A 1 245 ? 38.670 18.916 35.181 1.00 38.08 270 ASP A O 1
ATOM 1861 N N . PRO A 1 246 ? 39.188 17.480 36.820 1.00 42.09 271 PRO A N 1
ATOM 1862 C CA . PRO A 1 246 ? 38.814 18.453 37.831 1.00 41.28 271 PRO A CA 1
ATOM 1863 C C . PRO A 1 246 ? 39.524 19.774 37.753 1.00 40.92 271 PRO A C 1
ATOM 1864 O O . PRO A 1 246 ? 39.008 20.760 38.279 1.00 39.03 271 PRO A O 1
ATOM 1868 N N . SER A 1 247 ? 40.708 19.817 37.151 1.00 42.71 272 SER A N 1
ATOM 1869 C CA . SER A 1 247 ? 41.493 21.061 37.145 1.00 45.89 272 SER A CA 1
ATOM 1870 C C . SER A 1 247 ? 40.918 22.100 36.171 1.00 38.35 272 SER A C 1
ATOM 1871 O O . SER A 1 247 ? 41.201 23.295 36.292 1.00 42.73 272 SER A O 1
ATOM 1874 N N . GLN A 1 248 ? 40.134 21.630 35.203 1.00 37.98 273 GLN A N 1
ATOM 1875 C CA . GLN A 1 248 ? 39.418 22.488 34.254 1.00 38.83 273 GLN A CA 1
ATOM 1876 C C . GLN A 1 248 ? 38.053 22.992 34.732 1.00 43.96 273 GLN A C 1
ATOM 1877 O O . GLN A 1 248 ? 37.428 23.791 34.033 1.00 48.92 273 GLN A O 1
ATOM 1883 N N . ARG A 1 249 ? 37.624 22.580 35.935 1.00 40.68 274 ARG A N 1
ATOM 1884 C CA . ARG A 1 249 ? 36.372 23.060 36.542 1.00 36.32 274 ARG A CA 1
ATOM 1885 C C . ARG A 1 249 ? 36.693 24.351 37.254 1.00 36.36 274 ARG A C 1
ATOM 1886 O O . ARG A 1 249 ? 37.754 24.461 37.849 1.00 30.40 274 ARG A O 1
ATOM 1894 N N . PRO A 1 250 ? 35.765 25.311 37.241 1.00 29.10 275 PRO A N 1
ATOM 1895 C CA . PRO A 1 250 ? 36.031 26.532 37.957 1.00 30.29 275 PRO A CA 1
ATOM 1896 C C . PRO A 1 250 ? 35.990 26.307 39.433 1.00 34.76 275 PRO A C 1
ATOM 1897 O O . PRO A 1 250 ? 35.357 25.358 39.908 1.00 38.28 275 PRO A O 1
ATOM 1901 N N . SER A 1 251 ? 36.628 27.197 40.175 1.00 29.49 276 SER A N 1
ATOM 1902 C CA . SER A 1 251 ? 36.443 27.179 41.594 1.00 31.02 276 SER A CA 1
ATOM 1903 C C . SER A 1 251 ? 35.046 27.705 41.910 1.00 34.29 276 SER A C 1
ATOM 1904 O O . SER A 1 251 ? 34.424 28.426 41.121 1.00 31.48 276 SER A O 1
ATOM 1907 N N . MET A 1 252 ? 34.604 27.424 43.117 1.00 33.68 277 MET A N 1
ATOM 1908 C CA . MET A 1 252 ? 33.344 27.934 43.568 1.00 37.34 277 MET A CA 1
ATOM 1909 C C . MET A 1 252 ? 33.333 29.428 43.681 1.00 37.11 277 MET A C 1
ATOM 1910 O O . MET A 1 252 ? 32.275 29.995 43.552 1.00 36.91 277 MET A O 1
ATOM 1915 N N . GLU A 1 253 ? 34.465 30.050 43.979 1.00 35.16 278 GLU A N 1
ATOM 1916 C CA . GLU A 1 253 ? 34.519 31.512 44.043 1.00 39.71 278 GLU A CA 1
ATOM 1917 C C . GLU A 1 253 ? 34.251 32.121 42.664 1.00 33.75 278 GLU A C 1
ATOM 1918 O O . GLU A 1 253 ? 33.529 33.094 42.571 1.00 32.44 278 GLU A O 1
ATOM 1924 N N . GLU A 1 254 ? 34.796 31.498 41.626 1.00 28.52 279 GLU A N 1
ATOM 1925 C CA . GLU A 1 254 ? 34.585 31.932 40.265 1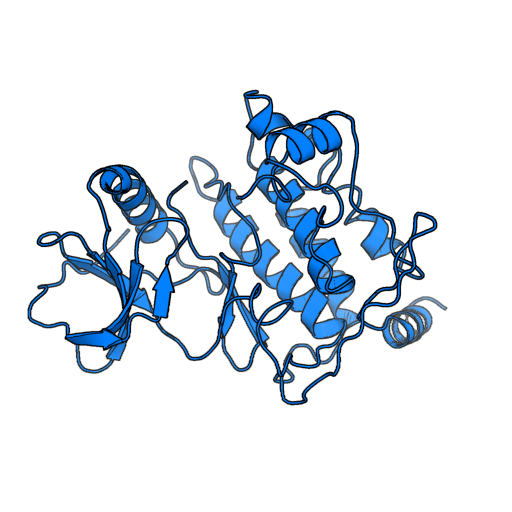.00 33.83 279 GLU A CA 1
ATOM 1926 C C . GLU A 1 254 ? 33.097 31.754 39.890 1.00 37.50 279 GLU A C 1
ATOM 1927 O O . GLU A 1 254 ? 32.489 32.659 39.298 1.00 30.72 279 GLU A O 1
ATOM 1933 N N . ILE A 1 255 ? 32.520 30.608 40.265 1.00 28.97 280 ILE A N 1
ATOM 1934 C CA . ILE A 1 255 ? 31.094 30.373 40.067 1.00 27.00 280 ILE A CA 1
ATOM 1935 C C . ILE A 1 255 ? 30.226 31.443 40.685 1.00 25.49 280 ILE A C 1
ATOM 1936 O O . ILE A 1 255 ? 29.358 31.973 40.020 1.00 27.15 280 ILE A O 1
ATOM 1941 N N . VAL A 1 256 ? 30.484 31.765 41.948 1.00 27.73 281 VAL A N 1
ATOM 1942 C CA . VAL A 1 256 ? 29.767 32.814 42.618 1.00 29.27 281 VAL A CA 1
ATOM 1943 C C . VAL A 1 256 ? 29.844 34.151 41.841 1.00 32.22 281 VAL A C 1
ATOM 1944 O O . VAL A 1 256 ? 28.857 34.881 41.752 1.00 35.29 281 VAL A O 1
ATOM 1948 N N . LYS A 1 257 ? 31.028 34.490 41.348 1.00 29.60 282 LYS A N 1
ATOM 1949 C CA . LYS A 1 257 ? 31.236 35.729 40.598 1.00 33.21 282 LYS A CA 1
ATOM 1950 C C . LYS A 1 257 ? 30.444 35.745 39.311 1.00 25.42 282 LYS A C 1
ATOM 1951 O O . LYS A 1 257 ? 29.698 36.696 39.058 1.00 28.64 282 LYS A O 1
ATOM 1957 N N . ILE A 1 258 ? 30.573 34.684 38.523 1.00 25.39 283 ILE A N 1
ATOM 1958 C CA . ILE A 1 258 ? 29.878 34.575 37.269 1.00 27.25 283 ILE A CA 1
ATOM 1959 C C . ILE A 1 258 ? 28.346 34.595 37.488 1.00 34.40 283 ILE A C 1
ATOM 1960 O O . ILE A 1 258 ? 27.635 35.290 36.769 1.00 30.82 283 ILE A O 1
ATOM 1965 N N . MET A 1 259 ? 27.853 33.831 38.466 1.00 30.79 284 MET A N 1
ATOM 1966 C CA . MET A 1 259 ? 26.430 33.754 38.719 1.00 28.04 284 MET A CA 1
ATOM 1967 C C . MET A 1 259 ? 25.915 35.097 39.269 1.00 28.20 284 MET A C 1
ATOM 1968 O O . MET A 1 259 ? 24.800 35.517 38.954 1.00 26.70 284 MET A O 1
ATOM 1973 N N . THR A 1 260 ? 26.700 35.772 40.069 1.00 28.99 285 THR A N 1
ATOM 1974 C CA . THR A 1 260 ? 26.346 37.136 40.476 1.00 36.05 285 THR A CA 1
ATOM 1975 C C . THR A 1 260 ? 26.198 38.097 39.298 1.00 33.77 285 THR A C 1
ATOM 1976 O O . THR A 1 260 ? 25.182 38.764 39.171 1.00 35.85 285 THR A O 1
ATOM 1980 N N . HIS A 1 261 ? 27.163 38.096 38.400 1.00 35.77 286 HIS A N 1
ATOM 1981 C CA . HIS A 1 261 ? 27.052 38.873 37.158 1.00 32.18 286 HIS A CA 1
ATOM 1982 C C . HIS A 1 261 ? 25.814 38.508 36.393 1.00 34.62 286 HIS A C 1
ATOM 1983 O O . HIS A 1 261 ? 25.075 39.404 35.976 1.00 36.50 286 HIS A O 1
ATOM 1990 N N . LEU A 1 262 ? 25.546 37.212 36.239 1.00 29.11 287 LEU A N 1
ATOM 1991 C CA . LEU A 1 262 ? 24.395 36.808 35.437 1.00 28.49 287 LEU A CA 1
ATOM 1992 C C . LEU A 1 262 ? 23.060 37.232 36.027 1.00 29.70 287 LEU A C 1
ATOM 1993 O O . LEU A 1 262 ? 22.114 37.531 35.287 1.00 30.13 287 LEU A O 1
ATOM 1998 N N . MET A 1 263 ? 22.986 37.303 37.352 1.00 28.66 288 MET A N 1
ATOM 1999 C CA . MET A 1 263 ? 21.749 37.600 38.030 1.00 32.18 288 MET A CA 1
ATOM 2000 C C . MET A 1 263 ? 21.151 38.975 37.725 1.00 34.77 288 MET A C 1
ATOM 2001 O O . MET A 1 263 ? 19.967 39.162 37.900 1.00 29.50 288 MET A O 1
ATOM 2006 N N . ARG A 1 264 ? 21.957 39.902 37.242 1.00 32.72 289 ARG A N 1
ATOM 2007 C CA . ARG A 1 264 ? 21.484 41.211 36.843 1.00 34.71 289 ARG A CA 1
ATOM 2008 C C . ARG A 1 264 ? 20.574 41.108 35.659 1.00 32.29 289 ARG A C 1
ATOM 2009 O O . ARG A 1 264 ? 19.874 42.044 35.396 1.00 34.24 289 ARG A O 1
ATOM 2017 N N . TYR A 1 265 ? 20.601 39.984 34.947 1.00 27.24 290 TYR A N 1
ATOM 2018 C CA . TYR A 1 265 ? 19.671 39.702 33.887 1.00 30.05 290 TYR A CA 1
ATOM 2019 C C . TYR A 1 265 ? 18.528 38.723 34.271 1.00 31.03 290 TYR A C 1
ATOM 2020 O O . TYR A 1 265 ? 17.816 38.234 33.389 1.00 28.11 290 TYR A O 1
ATOM 2029 N N . PHE A 1 266 ? 18.332 38.505 35.577 1.00 30.01 291 PHE A N 1
ATOM 2030 C CA . PHE A 1 266 ? 17.283 37.613 36.110 1.00 28.31 291 PHE A CA 1
ATOM 2031 C C . PHE A 1 266 ? 16.586 38.240 37.305 1.00 30.83 291 PHE A C 1
ATOM 2032 O O . PHE A 1 266 ? 16.688 37.742 38.428 1.00 30.72 291 PHE A O 1
ATOM 2040 N N . PRO A 1 267 ? 15.871 39.360 37.066 1.00 28.23 292 PRO A N 1
ATOM 2041 C CA . PRO A 1 267 ? 15.151 39.991 38.155 1.00 32.78 292 PRO A CA 1
ATOM 2042 C C . PRO A 1 267 ? 13.960 39.087 38.545 1.00 32.41 292 PRO A C 1
ATOM 2043 O O . PRO A 1 267 ? 13.510 38.241 37.706 1.00 27.15 292 PRO A O 1
ATOM 2047 N N . GLY A 1 268 ? 13.506 39.217 39.796 1.00 31.01 293 GLY A N 1
ATOM 2048 C CA . GLY A 1 268 ? 12.308 38.491 40.284 1.00 34.71 293 GLY A CA 1
ATOM 2049 C C . GLY A 1 268 ? 12.549 37.230 41.122 1.00 36.48 293 GLY A C 1
ATOM 2050 O O . GLY A 1 268 ? 11.614 36.495 41.422 1.00 37.40 293 GLY A O 1
ATOM 2051 N N . ALA A 1 269 ? 13.787 36.982 41.525 1.00 30.34 294 ALA A N 1
ATOM 2052 C CA . ALA A 1 269 ? 14.102 35.824 42.398 1.00 35.70 294 ALA A CA 1
ATOM 2053 C C . ALA A 1 269 ? 13.530 35.951 43.815 1.00 35.36 294 ALA A C 1
ATOM 2054 O O . ALA A 1 269 ? 13.386 34.945 44.506 1.00 38.16 294 ALA A O 1
ATOM 2056 N N . ASP A 1 270 ? 13.208 37.171 44.244 1.00 35.50 295 ASP A N 1
ATOM 2057 C CA . ASP A 1 270 ? 12.561 37.413 45.557 1.00 35.92 295 ASP A CA 1
ATOM 2058 C C . ASP A 1 270 ? 11.051 37.168 45.550 1.00 38.46 295 ASP A C 1
ATOM 2059 O O . ASP A 1 270 ? 10.441 37.265 46.593 1.00 42.91 295 ASP A O 1
ATOM 2064 N N . GLU A 1 271 ? 10.452 36.849 44.393 1.00 35.70 296 GLU A N 1
ATOM 2065 C CA . GLU A 1 271 ? 9.032 36.466 44.348 1.00 36.39 296 GLU A CA 1
ATOM 2066 C C . GLU A 1 271 ? 8.761 35.067 44.968 1.00 37.55 296 GLU A C 1
ATOM 2067 O O . GLU A 1 271 ? 9.397 34.078 44.594 1.00 38.22 296 GLU A O 1
ATOM 2073 N N . PRO A 1 272 ? 7.764 34.977 45.847 1.00 37.72 297 PRO A N 1
ATOM 2074 C CA . PRO A 1 272 ? 7.440 33.674 46.400 1.00 37.55 297 PRO A CA 1
ATOM 2075 C C . PRO A 1 272 ? 6.871 32.756 45.358 1.00 34.17 297 PRO A C 1
ATOM 2076 O O . PRO A 1 272 ? 6.331 33.205 44.357 1.00 41.59 297 PRO A O 1
ATOM 2080 N N . LEU A 1 273 ? 7.058 31.462 45.587 1.00 34.73 298 LEU A N 1
ATOM 2081 C CA . LEU A 1 273 ? 6.437 30.453 44.785 1.00 37.91 298 LEU A CA 1
ATOM 2082 C C . LEU A 1 273 ? 4.975 30.410 45.246 1.00 40.44 298 LEU A C 1
ATOM 2083 O O . LEU A 1 273 ? 4.698 30.198 46.420 1.00 45.68 298 LEU A O 1
ATOM 2088 N N . GLN A 1 274 ? 4.063 30.692 44.339 1.00 36.14 299 GLN A N 1
ATOM 2089 C CA . GLN A 1 274 ? 2.667 30.876 44.706 1.00 30.84 299 GLN A CA 1
ATOM 2090 C C . GLN A 1 274 ? 1.650 30.343 43.746 1.00 35.37 299 GLN A C 1
ATOM 2091 O O . GLN A 1 274 ? 0.490 30.318 44.094 1.00 40.49 299 GLN A O 1
ATOM 2097 N N . TYR A 1 275 ? 2.072 29.878 42.578 1.00 32.97 300 TYR A N 1
ATOM 2098 C CA . TYR A 1 275 ? 1.195 29.444 41.533 1.00 31.69 300 TYR A CA 1
ATOM 2099 C C . TYR A 1 275 ? 1.493 28.000 41.278 1.00 35.16 300 TYR A C 1
ATOM 2100 O O . TYR A 1 275 ? 2.661 27.605 41.292 1.00 33.56 300 TYR A O 1
ATOM 2109 N N . PRO A 1 276 ? 0.452 27.187 41.049 1.00 32.62 301 PRO A N 1
ATOM 2110 C CA . PRO A 1 276 ? 0.667 25.781 40.689 1.00 34.62 301 PRO A CA 1
ATOM 2111 C C . PRO A 1 276 ? 0.893 25.631 39.199 1.00 38.13 301 PRO A C 1
ATOM 2112 O O . PRO A 1 276 ? 0.363 26.418 38.435 1.00 45.11 301 PRO A O 1
ATOM 2116 N N . CYS A 1 277 ? 1.584 24.567 38.811 1.00 37.02 302 CYS A N 1
ATOM 2117 C CA A CYS A 1 277 ? 2.010 24.275 37.436 0.70 42.38 302 CYS A CA 1
ATOM 2118 C CA B CYS A 1 277 ? 1.857 24.295 37.402 0.30 41.38 302 CYS A CA 1
ATOM 2119 C C . CYS A 1 277 ? 1.570 22.830 37.113 1.00 45.85 302 CYS A C 1
ATOM 2120 O O . CYS A 1 277 ? 1.650 21.993 37.990 1.00 44.47 302 CYS A O 1
ATOM 2125 N N A GLN A 1 278 ? 1.112 22.566 35.889 0.50 53.00 303 GLN A N 1
ATOM 2126 N N B GLN A 1 278 ? 1.253 22.528 35.854 0.50 54.26 303 GLN A N 1
ATOM 2127 C CA A GLN A 1 278 ? 0.845 21.194 35.430 0.50 61.59 303 GLN A CA 1
ATOM 2128 C CA B GLN A 1 278 ? 0.956 21.157 35.417 0.50 63.40 303 GLN A CA 1
ATOM 2129 C C A GLN A 1 278 ? 2.010 20.713 34.566 0.50 66.77 303 GLN A C 1
ATOM 2130 C C B GLN A 1 278 ? 1.639 20.836 34.091 0.50 66.27 303 GLN A C 1
ATOM 2131 O O A GLN A 1 278 ? 2.297 21.295 33.512 0.50 71.33 303 GLN A O 1
ATOM 2132 O O B GLN A 1 278 ? 1.314 19.840 33.445 0.50 56.10 303 GLN A O 1
ATOM 2143 N N A HIS A 1 279 ? 3.090 20.266 35.216 0.50 56.87 468 HIS A N 1
ATOM 2144 N N B HIS A 1 279 ? 2.251 21.875 33.529 0.50 67.18 468 HIS A N 1
ATOM 2145 C CA A HIS A 1 279 ? 4.346 20.178 34.505 0.50 57.27 468 HIS A CA 1
ATOM 2146 C CA B HIS A 1 279 ? 3.254 21.772 32.495 0.50 66.18 468 HIS A CA 1
ATOM 2147 C C A HIS A 1 279 ? 4.432 18.870 33.733 0.50 63.11 468 HIS A C 1
ATOM 2148 C C B HIS A 1 279 ? 3.808 20.368 32.442 0.50 83.04 468 HIS A C 1
ATOM 2149 O O A HIS A 1 279 ? 4.771 17.818 34.280 0.50 53.35 468 HIS A O 1
ATOM 2150 O O B HIS A 1 279 ? 4.444 19.906 33.390 0.50 91.84 468 HIS A O 1
ATOM 2163 N N A SER A 1 280 ? 4.104 18.957 32.451 0.50 81.78 469 SER A N 1
ATOM 2164 N N B SER A 1 280 ? 3.564 19.686 31.332 0.50 99.41 469 SER A N 1
ATOM 2165 C CA A SER A 1 280 ? 4.270 17.847 31.536 0.50 98.14 469 SER A CA 1
ATOM 2166 C CA B SER A 1 280 ? 4.048 18.327 31.158 0.50 116.51 469 SER A CA 1
ATOM 2167 C C A SER A 1 280 ? 5.571 18.045 30.768 0.50 112.80 469 SER A C 1
ATOM 2168 C C B SER A 1 280 ? 5.434 18.334 30.516 0.50 126.79 469 SER A C 1
ATOM 2169 O O A SER A 1 280 ? 5.673 18.915 29.894 0.50 95.34 469 SER A O 1
ATOM 2170 O O B SER A 1 280 ? 5.700 19.124 29.610 0.50 104.37 469 SER A O 1
ATOM 2175 N N A LEU A 1 281 ? 6.570 17.239 31.120 0.50 124.77 470 LEU A N 1
ATOM 2176 N N B LEU A 1 281 ? 6.312 17.454 30.994 0.50 141.89 470 LEU A N 1
ATOM 2177 C CA A LEU A 1 281 ? 7.885 17.308 30.493 0.50 125.11 470 LEU A CA 1
ATOM 2178 C CA B LEU A 1 281 ? 7.687 17.374 30.490 0.50 141.43 470 LEU A CA 1
ATOM 2179 C C A LEU A 1 281 ? 7.823 16.825 29.037 0.50 129.34 470 LEU A C 1
ATOM 2180 C C B LEU A 1 281 ? 7.728 16.855 29.042 0.50 140.82 470 LEU A C 1
ATOM 2181 O O A LEU A 1 281 ? 7.616 15.627 28.804 0.50 110.17 470 LEU A O 1
ATOM 2182 O O B LEU A 1 281 ? 7.525 15.655 28.822 0.50 123.73 470 LEU A O 1
ATOM 2191 N N . PRO A 1 282 ? 8.013 17.745 28.057 1.00 135.23 471 PRO A N 1
ATOM 2192 C CA . PRO A 1 282 ? 7.891 17.359 26.636 1.00 138.96 471 PRO A CA 1
ATOM 2193 C C . PRO A 1 282 ? 9.081 16.517 26.129 1.00 135.27 471 PRO A C 1
ATOM 2194 O O . PRO A 1 282 ? 10.202 17.023 26.135 1.00 154.76 471 PRO A O 1
ATOM 2198 N N . PRO A 1 283 ? 8.851 15.246 25.701 1.00 140.87 472 PRO A N 1
ATOM 2199 C CA . PRO A 1 283 ? 9.980 14.418 25.221 1.00 141.23 472 PRO A CA 1
ATOM 2200 C C . PRO A 1 283 ? 10.790 15.063 24.071 1.00 153.50 472 PRO A C 1
ATOM 2201 O O . PRO A 1 283 ? 10.425 14.926 22.902 1.00 189.97 472 PRO A O 1
ATOM 2205 N N . GLY A 1 284 ? 11.865 15.778 24.417 1.00 137.57 473 GLY A N 1
ATOM 2206 C CA . GLY A 1 284 ? 12.788 16.358 23.427 1.00 127.76 473 GLY A CA 1
ATOM 2207 C C . GLY A 1 284 ? 13.601 15.250 22.777 1.00 137.70 473 GLY A C 1
ATOM 2208 O O . GLY A 1 284 ? 13.467 14.990 21.580 1.00 129.53 473 GLY A O 1
ATOM 2209 N N . GLU A 1 285 ? 14.473 14.634 23.578 1.00 149.14 474 GLU A N 1
ATOM 2210 C CA . GLU A 1 285 ? 15.097 13.307 23.316 1.00 155.60 474 GLU A CA 1
ATOM 2211 C C . GLU A 1 285 ? 15.934 13.046 22.049 1.00 152.77 474 GLU A C 1
AT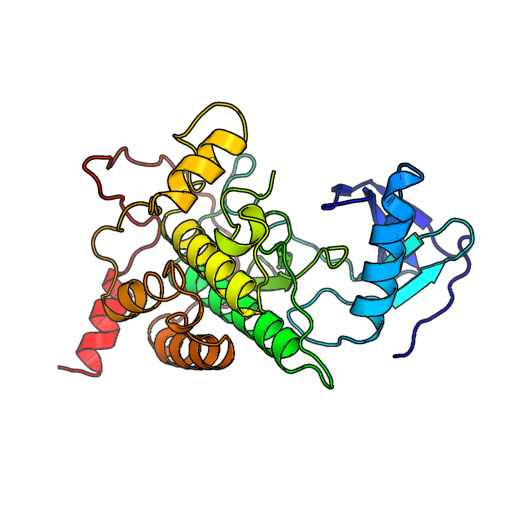OM 2212 O O . GLU A 1 285 ? 16.530 11.969 21.937 1.00 117.31 474 GLU A O 1
ATOM 2218 N N . ASP A 1 286 ? 16.027 14.015 21.136 1.00 170.47 475 ASP A N 1
ATOM 2219 C CA . ASP A 1 286 ? 16.948 13.921 19.986 1.00 159.94 475 ASP A CA 1
ATOM 2220 C C . ASP A 1 286 ? 18.294 14.534 20.408 1.00 152.45 475 ASP A C 1
ATOM 2221 O O . ASP A 1 286 ? 18.843 15.413 19.736 1.00 151.30 475 ASP A O 1
ATOM 2226 N N . GLY A 1 287 ? 18.813 14.053 21.541 1.00 128.13 476 GLY A N 1
ATOM 2227 C CA . GLY A 1 287 ? 20.016 14.594 22.152 1.00 120.30 476 GLY A CA 1
ATOM 2228 C C . GLY A 1 287 ? 19.934 15.984 22.769 1.00 103.62 476 GLY A C 1
ATOM 2229 O O . GLY A 1 287 ? 20.960 16.476 23.234 1.00 95.91 476 GLY A O 1
ATOM 2230 N N . ARG A 1 288 ? 18.750 16.617 22.780 1.00 75.46 477 ARG A N 1
ATOM 2231 C CA . ARG A 1 288 ? 18.551 17.938 23.421 1.00 68.04 477 ARG A CA 1
ATOM 2232 C C . ARG A 1 288 ? 17.212 18.058 24.126 1.00 61.11 477 ARG A C 1
ATOM 2233 O O . ARG A 1 288 ? 16.208 17.571 23.626 1.00 67.46 477 ARG A O 1
ATOM 2241 N N . VAL A 1 289 ? 17.204 18.744 25.272 1.00 53.57 478 VAL A N 1
ATOM 2242 C CA . VAL A 1 289 ? 15.985 18.954 26.040 1.00 46.71 478 VAL A CA 1
ATOM 2243 C C . VAL A 1 289 ? 15.611 20.412 26.120 1.00 41.27 478 VAL A C 1
ATOM 2244 O O . VAL A 1 289 ? 16.459 21.273 26.087 1.00 40.58 478 VAL A O 1
ATOM 2248 N N . GLU A 1 290 ? 14.322 20.657 26.296 1.00 40.16 479 GLU A N 1
ATOM 2249 C CA . GLU A 1 290 ? 13.797 21.978 26.528 1.00 44.02 479 GLU A CA 1
ATOM 2250 C C . GLU A 1 290 ? 14.057 22.395 27.969 1.00 40.37 479 GLU A C 1
ATOM 2251 O O . GLU A 1 290 ? 13.961 21.573 28.884 1.00 48.89 479 GLU A O 1
ATOM 2257 N N . PRO A 1 291 ? 14.382 23.676 28.179 1.00 37.59 480 PRO A N 1
ATOM 2258 C CA . PRO A 1 291 ? 14.343 24.171 29.540 1.00 39.41 480 PRO A CA 1
ATOM 2259 C C . PRO A 1 291 ? 12.904 24.234 30.015 1.00 34.25 480 PRO A C 1
ATOM 2260 O O . PRO A 1 291 ? 12.000 24.494 29.245 1.00 39.96 480 PRO A O 1
ATOM 2264 N N . TYR A 1 292 ? 12.705 23.931 31.276 1.00 32.58 481 TYR A N 1
ATOM 2265 C CA . TYR A 1 292 ? 11.471 24.226 31.946 1.00 29.82 481 TYR A CA 1
ATOM 2266 C C . TYR A 1 292 ? 11.300 25.757 32.036 1.00 29.86 481 TYR A C 1
ATOM 2267 O O . TYR A 1 292 ? 10.202 26.301 31.845 1.00 29.51 481 TYR A O 1
ATOM 2276 N N . VAL A 1 293 ? 12.373 26.440 32.399 1.00 25.21 482 VAL A N 1
ATOM 2277 C CA . VAL A 1 293 ? 12.293 27.893 32.575 1.00 30.96 482 VAL A CA 1
ATOM 2278 C C . VAL A 1 293 ? 12.369 28.580 31.231 1.00 28.63 482 VAL A C 1
ATOM 2279 O O . VAL A 1 293 ? 12.699 27.945 30.212 1.00 33.56 482 VAL A O 1
ATOM 2283 N N . ASP A 1 294 ? 12.103 29.877 31.231 1.00 31.65 483 ASP A N 1
ATOM 2284 C CA . ASP A 1 294 ? 12.140 30.644 30.002 1.00 37.19 483 ASP A CA 1
ATOM 2285 C C . ASP A 1 294 ? 13.261 31.685 29.930 1.00 33.91 483 ASP A C 1
ATOM 2286 O O . ASP A 1 294 ? 13.398 32.506 30.827 1.00 34.75 483 ASP A O 1
ATOM 2291 N N . PHE A 1 295 ? 13.997 31.711 28.817 1.00 28.22 484 PHE A N 1
ATOM 2292 C CA . PHE A 1 295 ? 15.120 32.646 28.677 1.00 35.16 484 PHE A CA 1
ATOM 2293 C C . PHE A 1 295 ? 14.897 33.896 27.793 1.00 37.14 484 PHE A C 1
ATOM 2294 O O . PHE A 1 295 ? 15.811 34.704 27.689 1.00 34.44 484 PHE A O 1
ATOM 2302 N N . ALA A 1 296 ? 13.690 34.101 27.253 1.00 29.41 485 ALA A N 1
ATOM 2303 C CA . ALA A 1 296 ? 13.436 35.225 26.319 1.00 34.84 485 ALA A CA 1
ATOM 2304 C C . ALA A 1 296 ? 13.708 36.554 26.974 1.00 32.66 485 ALA A C 1
ATOM 2305 O O . ALA A 1 296 ? 14.290 37.438 26.358 1.00 30.54 485 ALA A O 1
ATOM 2307 N N . GLU A 1 297 ? 13.372 36.670 28.253 1.00 27.71 486 GLU A N 1
ATOM 2308 C CA . GLU A 1 297 ? 13.575 37.904 28.934 1.00 29.28 486 GLU A CA 1
ATOM 2309 C C . GLU A 1 297 ? 15.068 38.131 29.184 1.00 38.09 486 GLU A C 1
ATOM 2310 O O . GLU A 1 297 ? 15.549 39.263 29.052 1.00 35.31 486 GLU A O 1
ATOM 2316 N N . PHE A 1 298 ? 15.805 37.066 29.513 1.00 30.18 487 PHE A N 1
ATOM 2317 C CA . PHE A 1 298 ? 17.237 37.193 29.651 1.00 29.78 487 PHE A CA 1
ATOM 2318 C C . PHE A 1 298 ? 17.878 37.805 28.393 1.00 29.43 487 PHE A C 1
ATOM 2319 O O . PHE A 1 298 ? 18.694 38.713 28.509 1.00 27.81 487 PHE A O 1
ATOM 2327 N N . TYR A 1 299 ? 17.538 37.232 27.237 1.00 26.60 488 TYR A N 1
ATOM 2328 C CA . TYR A 1 299 ? 18.073 37.663 25.960 1.00 31.20 488 TYR A CA 1
ATOM 2329 C C . TYR A 1 299 ? 17.682 39.104 25.662 1.00 35.95 488 TYR A C 1
ATOM 2330 O O . TYR A 1 299 ? 18.510 39.884 25.221 1.00 37.20 488 TYR A O 1
ATOM 2339 N N . ARG A 1 300 ? 16.443 39.467 25.960 1.00 36.92 489 ARG A N 1
ATOM 2340 C CA . ARG A 1 300 ? 16.010 40.853 25.825 1.00 37.16 489 ARG A CA 1
ATOM 2341 C C . ARG A 1 300 ? 16.844 41.736 26.689 1.00 36.16 489 ARG A C 1
ATOM 2342 O O . ARG A 1 300 ? 17.367 42.739 26.209 1.00 36.08 489 ARG A O 1
ATOM 2350 N N . LEU A 1 301 ? 16.988 41.393 27.960 1.00 34.35 490 LEU A N 1
ATOM 2351 C CA . LEU A 1 301 ? 17.734 42.268 28.851 1.00 30.09 490 LEU A CA 1
ATOM 2352 C C . LEU A 1 301 ? 19.216 42.305 28.519 1.00 35.73 490 LEU A C 1
ATOM 2353 O O . LEU A 1 301 ? 19.896 43.331 28.748 1.00 30.72 490 LEU A O 1
ATOM 2358 N N . TRP A 1 302 ? 19.731 41.222 27.954 1.00 30.04 491 TRP A N 1
ATOM 2359 C CA . TRP A 1 302 ? 21.143 41.215 27.674 1.00 37.15 491 TRP A CA 1
ATOM 2360 C C . TRP A 1 302 ? 21.406 42.144 26.487 1.00 39.84 491 TRP A C 1
ATOM 2361 O O . TRP A 1 302 ? 22.346 42.921 26.542 1.00 41.71 491 TRP A O 1
ATOM 2372 N N . SER A 1 303 ? 20.579 42.039 25.448 1.00 37.16 492 SER A N 1
ATOM 2373 C CA . SER A 1 303 ? 20.677 42.890 24.243 1.00 44.65 492 SER A CA 1
ATOM 2374 C C . SER A 1 303 ? 20.530 44.376 24.556 1.00 40.41 492 SER A C 1
ATOM 2375 O O . SER A 1 303 ? 21.174 45.186 23.927 1.00 45.61 492 SER A O 1
ATOM 2378 N N . VAL A 1 304 ? 19.767 44.728 25.579 1.00 38.83 493 VAL A N 1
ATOM 2379 C CA . VAL A 1 304 ? 19.675 46.104 25.974 1.00 41.98 493 VAL A CA 1
ATOM 2380 C C . VAL A 1 304 ? 21.059 46.619 26.367 1.00 52.81 493 VAL A C 1
ATOM 2381 O O . VAL A 1 304 ? 21.472 47.667 25.883 1.00 53.61 493 VAL A O 1
ATOM 2385 N N . ASP A 1 305 ? 21.770 45.876 27.213 1.00 60.14 494 ASP A N 1
ATOM 2386 C CA . ASP A 1 305 ? 23.179 46.188 27.580 1.00 50.59 494 ASP A CA 1
ATOM 2387 C C . ASP A 1 305 ? 24.254 46.030 26.505 1.00 45.59 494 ASP A C 1
ATOM 2388 O O . ASP A 1 305 ? 25.208 46.749 26.554 1.00 59.82 494 ASP A O 1
ATOM 2393 N N . HIS A 1 306 ? 24.122 45.032 25.616 1.00 54.10 495 HIS A N 1
ATOM 2394 C CA . HIS A 1 306 ? 25.142 44.591 24.644 1.00 54.96 495 HIS A CA 1
ATOM 2395 C C . HIS A 1 306 ? 24.663 44.665 23.174 1.00 79.00 495 HIS A C 1
ATOM 2396 O O . HIS A 1 306 ? 24.986 43.774 22.382 1.00 79.86 495 HIS A O 1
ATOM 2403 N N . GLY A 1 307 ? 23.902 45.701 22.805 1.00 92.32 496 GLY A N 1
ATOM 2404 C CA . GLY A 1 307 ? 23.487 45.908 21.407 1.00 81.28 496 GLY A CA 1
ATOM 2405 C C . GLY A 1 307 ? 22.459 44.913 20.890 1.00 85.70 496 GLY A C 1
ATOM 2406 O O . GLY A 1 307 ? 22.610 43.695 21.029 1.00 76.94 496 GLY A O 1
#

GO terms:
  GO:0060090 molecular adaptor activity (F, IDA)
  GO:0038061 non-canonical NF-kappaB signal transduction (P, IDA)
  GO:0005737 cytoplasm (C, IDA)
  GO:0005789 endoplasmic reticulum membrane (C, IDA)
  GO:0141111 positive regulation of cGAS/STING signaling pathway (P, IDA)
  GO:0005783 endoplasmic reticulum (C, IDA)
  GO:0043539 protein serine/threonine kinase activator activity (F, IDA)
  GO:0005515 protein binding (F, IPI)
  GO:0005829 cytosol (C, TAS)
  GO:0010008 endosome membrane (C, TAS)
  GO:0043408 regulation of MAPK cascade (P, IDA)
  GO:0007249 canonical NF-kappaB signal transduction (P, IDA)

Foldseek 3Di:
DDADADAPVQKAFDAFPAADVFFTWTWIAHVHATKIKGAGDDPVCVQLLVQQVVLQVPDDDQQAWHWHHFYVVVTMTITHDAPFAFQCCQLPNDPQHFDDAPLQLLQQLLSVLVRQLRQCPDPPHRQAQQQDDRNQWIAHDLRLGIHGHRRSPVRLLQFQLCVVVVHDDGSLRVLSSSLLSSVCSFASDDRPPVQDDDSVSSSVCLNVPDDGFAEPPDDPLSVVLSVQSSDNDSVSHDRSVVVSVSSVVLSVQRPDSSPHRDHTDDDDQDCPPPRYGYTPHDCPSSVVVVVVVVD

Organism: Homo sapiens (NCBI:txid9606)

Sequence (295 aa):
GSLHMIDYKEIEVEEVVGRGAFGVVCKAKWRAKDVAIKQIESESERKAFIVELRQLSRVNHPNIVKLYGACLNPVCLVMEYAEGGSLYNNVLHGAEPLPYYTAAHAMSWCLQCSQGVAYLHSMQPKALIHRDLKPPNLLLVAGGTVLKICDFGTGSAAWMAPEVFEGSNYSEKCDVFSWGIILWEVITRRRKPFDEIGGPAFRIMWAVHNGTRPPLIKNLPKPIESLMMTRCWWSKDPSQRPSMEEIVKIMTHLMRYFPGADEPLQYPCCQQHHSSLLPPGEDGRVEPYVDFAEFYRLWSVDHG

InterPro domains:
  IPR001932 PPM-type phosphatase-like domain [PF00481] (70-334)
  IPR001932 PPM-type phosphatase-like domain [PS51746] (28-365)
  IPR001932 PPM-type phosphatase-like domain [SM00332] (26-363)
  IPR001932 PPM-type phosphatase-like domain [cd00143] (35-339)
  IPR015655 Protein phosphatase 2C [PTHR13832] (49-333)
  IPR036457 PPM-type phosphatase-like domain superfamily [G3DSA:3.60.40.10] (1-371)
  IPR036457 PPM-type phosphatase-like domain superfamily [SSF81606] (32-365)

B-factor: mean 55.83, std 26.78, range [19.82, 189.97]

Nearest PDB structures (foldseek):
  5v5n-assembly1_A  TM=9.946E-01  e=2.612E-59  Homo sapiens
  4o91-assembly1_A  TM=9.738E-01  e=5.843E-58  Homo sapiens
  5jgb-assembly1_A  TM=9.899E-01  e=9.748E-57  Homo sapiens
  4l53-assembly1_A  TM=9.793E-01  e=9.595E-56  Homo sapiens
  5e7r-assembly1_A  TM=9.896E-01  e=7.883E-51  Homo sapiens

Radius of gyration: 19.49 Å; Cα contacts (8 Å, |Δi|>4): 538; chains: 1; bounding box: 43×47×59 Å